Protein AF-A0A538SWS6-F1 (afdb_monomer)

Structure (mmCIF, N/CA/C/O backbone):
data_AF-A0A538SWS6-F1
#
_entry.id   AF-A0A538SWS6-F1
#
loop_
_atom_site.group_PDB
_atom_site.id
_atom_site.type_symbol
_atom_site.label_atom_id
_atom_site.label_alt_id
_atom_site.label_comp_id
_atom_site.label_asym_id
_atom_site.label_entity_id
_atom_site.label_seq_id
_atom_site.pdbx_PDB_ins_code
_atom_site.Cartn_x
_atom_site.Cartn_y
_atom_site.Cartn_z
_atom_site.occupancy
_atom_site.B_iso_or_equiv
_atom_site.auth_seq_id
_atom_site.auth_comp_id
_atom_site.auth_asym_id
_atom_site.auth_atom_id
_atom_site.pdbx_PDB_model_num
ATOM 1 N N . MET A 1 1 ? -5.957 -4.070 -33.990 1.00 48.84 1 MET A N 1
ATOM 2 C CA . MET A 1 1 ? -7.085 -3.486 -33.219 1.00 48.84 1 MET A CA 1
ATOM 3 C C . MET A 1 1 ? -7.667 -4.376 -32.102 1.00 48.84 1 MET A C 1
ATOM 5 O O . MET A 1 1 ? -8.497 -3.885 -31.356 1.00 48.84 1 MET A O 1
ATOM 9 N N . ARG A 1 2 ? -7.235 -5.635 -31.896 1.00 48.03 2 ARG A N 1
ATOM 10 C CA . ARG A 1 2 ? -7.826 -6.536 -30.872 1.00 48.03 2 ARG A CA 1
ATOM 11 C C . ARG A 1 2 ? -7.240 -6.418 -29.450 1.00 48.03 2 ARG A C 1
ATOM 13 O O . ARG A 1 2 ? -7.745 -7.050 -28.533 1.00 48.03 2 ARG A O 1
ATOM 20 N N . CYS A 1 3 ? -6.191 -5.615 -29.251 1.00 41.91 3 CYS A N 1
ATOM 21 C CA . CYS A 1 3 ? -5.467 -5.556 -27.974 1.00 41.91 3 CYS A CA 1
ATOM 22 C C . CYS A 1 3 ? -6.168 -4.676 -26.915 1.00 41.91 3 CYS A C 1
ATOM 24 O O . CYS A 1 3 ? -6.119 -4.972 -25.728 1.00 41.91 3 CYS A O 1
ATOM 26 N N . HIS A 1 4 ? -6.892 -3.627 -27.327 1.00 42.47 4 HIS A N 1
ATOM 27 C CA . HIS A 1 4 ? -7.584 -2.729 -26.388 1.00 42.47 4 HIS A CA 1
ATOM 28 C C . HIS A 1 4 ? -8.800 -3.377 -25.714 1.00 42.47 4 HIS A C 1
ATOM 30 O O . HIS A 1 4 ? -9.076 -3.106 -24.549 1.00 42.47 4 HIS A O 1
ATOM 36 N N . THR A 1 5 ? -9.494 -4.287 -26.401 1.00 48.66 5 THR A N 1
ATOM 37 C CA . THR A 1 5 ? -10.693 -4.950 -25.868 1.00 48.66 5 THR A CA 1
ATOM 38 C C . THR A 1 5 ? -10.363 -5.911 -24.720 1.00 48.66 5 THR A C 1
ATOM 40 O O . THR A 1 5 ? -11.145 -6.032 -23.781 1.00 48.66 5 THR A O 1
ATOM 43 N N . LEU A 1 6 ? -9.182 -6.542 -24.746 1.00 49.56 6 LEU A N 1
ATOM 44 C CA . LEU A 1 6 ? -8.728 -7.459 -23.692 1.00 49.56 6 LEU A CA 1
ATOM 45 C C . LEU A 1 6 ? -8.334 -6.730 -22.401 1.00 49.56 6 LEU A C 1
ATOM 47 O O . LEU A 1 6 ? -8.635 -7.210 -21.311 1.00 49.56 6 LEU A O 1
ATOM 51 N N . VAL A 1 7 ? -7.714 -5.552 -22.514 1.00 49.09 7 VAL A N 1
ATOM 52 C CA . VAL A 1 7 ? -7.304 -4.743 -21.353 1.00 49.09 7 VAL A CA 1
ATOM 53 C C . VAL A 1 7 ? -8.525 -4.185 -20.617 1.00 49.09 7 VAL A C 1
ATOM 55 O O . VAL A 1 7 ? -8.589 -4.242 -19.389 1.00 49.09 7 VAL A O 1
ATOM 58 N N . VAL A 1 8 ? -9.533 -3.714 -21.359 1.00 51.94 8 VAL A N 1
ATOM 59 C CA . VAL A 1 8 ? -10.793 -3.224 -20.776 1.00 51.94 8 VAL A CA 1
ATOM 60 C C . VAL A 1 8 ? -11.590 -4.368 -20.140 1.00 51.94 8 VAL A C 1
ATOM 62 O O . VAL A 1 8 ? -12.097 -4.208 -19.032 1.00 51.94 8 VAL A O 1
ATOM 65 N N . ALA A 1 9 ? -11.637 -5.544 -20.777 1.00 48.84 9 ALA A N 1
ATOM 66 C CA . ALA A 1 9 ? -12.277 -6.721 -20.194 1.00 48.84 9 ALA A CA 1
ATOM 67 C C . ALA A 1 9 ? -11.607 -7.134 -18.873 1.00 48.84 9 ALA A C 1
ATOM 69 O O . ALA A 1 9 ? -12.304 -7.323 -17.883 1.00 48.84 9 ALA A O 1
ATOM 70 N N . ALA A 1 10 ? -10.270 -7.177 -18.810 1.00 51.06 10 ALA A N 1
ATOM 71 C CA . ALA A 1 10 ? -9.540 -7.535 -17.591 1.00 51.06 10 ALA A CA 1
ATOM 72 C C . ALA A 1 10 ? -9.780 -6.554 -16.424 1.00 51.06 10 ALA A C 1
ATOM 74 O O . ALA A 1 10 ? -9.931 -6.984 -15.278 1.00 51.06 10 ALA A O 1
ATOM 75 N N . LEU A 1 11 ? -9.875 -5.249 -16.709 1.00 49.84 11 LEU A N 1
ATOM 76 C CA . LEU A 1 11 ? -10.212 -4.218 -15.718 1.00 49.84 11 LEU A CA 1
ATOM 77 C C . LEU A 1 11 ? -11.636 -4.386 -15.162 1.00 49.84 11 LEU A C 1
ATOM 79 O O . LEU A 1 11 ? -11.844 -4.252 -13.953 1.00 49.84 11 LEU A O 1
ATOM 83 N N . ILE A 1 12 ? -12.602 -4.739 -16.016 1.00 53.16 12 ILE A N 1
ATOM 84 C CA . ILE A 1 12 ? -13.993 -4.966 -15.603 1.00 53.16 12 ILE A CA 1
ATOM 85 C C . ILE A 1 12 ? -14.098 -6.234 -14.740 1.00 53.16 12 ILE A C 1
ATOM 87 O O . ILE A 1 12 ? -14.684 -6.177 -13.654 1.00 53.16 12 ILE A O 1
ATOM 91 N N . THR A 1 13 ? -13.462 -7.346 -15.129 1.00 51.56 13 THR A N 1
ATOM 92 C CA . THR A 1 13 ? -13.507 -8.598 -14.347 1.00 51.56 13 THR A CA 1
ATOM 93 C C . THR A 1 13 ? -12.835 -8.449 -12.979 1.00 51.56 13 THR A C 1
ATOM 95 O O . THR A 1 13 ? -13.315 -8.996 -11.985 1.00 51.56 13 THR A O 1
ATOM 98 N N . PHE A 1 14 ? -11.760 -7.656 -12.890 1.00 49.75 14 PHE A N 1
ATOM 99 C CA . PHE A 1 14 ? -11.074 -7.397 -11.622 1.00 49.75 14 PHE A CA 1
ATOM 100 C C . PHE A 1 14 ? -11.938 -6.591 -10.638 1.00 49.75 14 PHE A C 1
ATOM 102 O O . PHE A 1 14 ? -11.898 -6.848 -9.432 1.00 49.75 14 PHE A O 1
ATOM 109 N N . SER A 1 15 ? -12.761 -5.666 -11.147 1.00 46.91 15 SER A N 1
ATOM 110 C CA . SER A 1 15 ? -13.681 -4.859 -10.333 1.00 46.91 15 SER A CA 1
ATOM 111 C C . SER A 1 15 ? -14.868 -5.660 -9.775 1.00 46.91 15 SER A C 1
ATOM 113 O O . SER A 1 15 ? -15.358 -5.358 -8.689 1.00 46.91 15 SER A O 1
ATOM 115 N N . MET A 1 16 ? -15.289 -6.730 -10.460 1.00 49.06 16 MET A N 1
ATOM 116 C CA . MET A 1 16 ? -16.330 -7.635 -9.955 1.00 49.06 16 MET A CA 1
ATOM 117 C C . MET A 1 16 ? -15.795 -8.647 -8.933 1.00 49.06 16 MET A C 1
ATOM 119 O O . MET A 1 16 ? -16.492 -8.982 -7.975 1.00 49.06 16 MET A O 1
ATOM 123 N N . PHE A 1 17 ? -14.533 -9.068 -9.052 1.00 45.12 17 PHE A N 1
ATOM 124 C CA . PHE A 1 17 ? -13.912 -9.994 -8.095 1.00 45.12 17 PHE A CA 1
ATOM 125 C C . PHE A 1 17 ? -13.622 -9.357 -6.719 1.00 45.12 17 PHE A C 1
ATOM 127 O O . PHE A 1 17 ? -13.476 -10.048 -5.712 1.00 45.12 17 PHE A O 1
ATOM 134 N N . THR A 1 18 ? -13.526 -8.027 -6.623 1.00 50.19 18 THR A N 1
ATOM 135 C CA . THR A 1 18 ? -13.418 -7.331 -5.327 1.00 50.19 18 THR A CA 1
ATOM 136 C C . THR A 1 18 ? -14.756 -7.212 -4.597 1.00 50.19 18 THR A C 1
ATOM 138 O O . THR A 1 18 ? -14.741 -7.103 -3.371 1.00 50.19 18 THR A O 1
ATOM 141 N N . ALA A 1 19 ? -15.888 -7.282 -5.305 1.00 46.22 19 ALA A N 1
ATOM 142 C CA . ALA A 1 19 ? -17.222 -7.181 -4.715 1.00 46.22 19 ALA A CA 1
ATOM 143 C C . ALA A 1 19 ? -17.731 -8.509 -4.117 1.00 46.22 19 ALA A C 1
ATOM 145 O O . ALA A 1 19 ? -18.489 -8.480 -3.151 1.00 46.22 19 ALA A O 1
ATOM 146 N N . SER A 1 20 ? -17.294 -9.672 -4.622 1.00 43.91 20 SER A N 1
ATOM 147 C CA . SER A 1 20 ? -17.866 -10.976 -4.230 1.00 43.91 20 SER A CA 1
ATOM 148 C C . SER A 1 20 ? -17.366 -11.553 -2.897 1.00 43.91 20 SER A C 1
ATOM 150 O O . SER A 1 20 ? -17.998 -12.452 -2.355 1.00 43.91 20 SER A O 1
ATOM 152 N N . ASN A 1 21 ? -16.253 -11.063 -2.341 1.00 44.00 21 ASN A N 1
ATOM 153 C CA . ASN A 1 21 ? -15.633 -11.659 -1.142 1.00 44.00 21 ASN A CA 1
ATOM 154 C C . ASN A 1 21 ? -15.999 -10.953 0.177 1.00 44.00 21 ASN A C 1
ATOM 156 O O . ASN A 1 21 ? -15.377 -11.214 1.204 1.00 44.00 21 ASN A O 1
ATOM 160 N N . ALA A 1 22 ? -16.990 -10.057 0.174 1.00 48.12 22 ALA A N 1
ATOM 161 C CA . ALA A 1 22 ? -17.456 -9.369 1.382 1.00 48.12 22 ALA A CA 1
ATOM 162 C C . ALA A 1 22 ? -18.555 -10.133 2.149 1.00 48.12 22 ALA A C 1
ATOM 164 O O . ALA A 1 22 ? -19.055 -9.628 3.151 1.00 48.12 22 ALA A O 1
ATOM 165 N N . THR A 1 23 ? -18.939 -11.333 1.702 1.00 46.47 23 THR A N 1
ATOM 166 C CA . THR A 1 23 ? -20.194 -11.969 2.132 1.00 46.47 23 THR A CA 1
ATOM 167 C C . THR A 1 23 ? -20.015 -13.444 2.496 1.00 46.47 23 THR A C 1
ATOM 169 O O . THR A 1 23 ? -20.717 -14.303 1.973 1.00 46.47 23 THR A O 1
ATOM 172 N N . ALA A 1 24 ? -19.072 -13.773 3.384 1.00 43.56 24 ALA A N 1
ATOM 173 C CA . ALA A 1 24 ? -18.987 -15.134 3.922 1.00 43.56 24 ALA A CA 1
ATOM 174 C C . ALA A 1 24 ? -18.395 -15.196 5.343 1.00 43.56 24 ALA A C 1
ATOM 176 O O . ALA A 1 24 ? -17.211 -14.935 5.533 1.00 43.56 24 ALA A O 1
ATOM 177 N N . GLY A 1 25 ? -19.230 -15.629 6.296 1.00 40.16 25 GLY A N 1
ATOM 178 C CA . GLY A 1 25 ? -18.851 -16.214 7.592 1.00 40.16 25 GLY A CA 1
ATOM 179 C C . GLY A 1 25 ? -18.718 -15.209 8.746 1.00 40.16 25 GLY A C 1
ATOM 180 O O . GLY A 1 25 ? -17.984 -14.241 8.635 1.00 40.16 25 GLY A O 1
ATOM 181 N N . ASP A 1 26 ? -19.351 -15.362 9.910 1.00 44.53 26 ASP A N 1
ATOM 182 C CA . ASP A 1 26 ? -19.828 -16.590 10.547 1.00 44.53 26 ASP A CA 1
ATOM 183 C C . ASP A 1 26 ? -20.847 -16.223 11.652 1.00 44.53 26 ASP A C 1
ATOM 185 O O . ASP A 1 26 ? -20.531 -15.492 12.595 1.00 44.53 26 ASP A O 1
ATOM 189 N N . LEU A 1 27 ? -22.091 -16.694 11.506 1.00 42.75 27 LEU A N 1
ATOM 190 C CA . LEU A 1 27 ? -23.168 -16.601 12.497 1.00 42.75 27 LEU A CA 1
ATOM 191 C C . LEU A 1 27 ? -23.011 -17.768 13.477 1.00 42.75 27 LEU A C 1
ATOM 193 O O . LEU A 1 27 ? -23.669 -18.798 13.341 1.00 42.75 27 LEU A O 1
ATOM 197 N N . ARG A 1 28 ? -22.133 -17.621 14.471 1.00 48.00 28 ARG A N 1
ATOM 198 C CA . ARG A 1 28 ? -22.049 -18.592 15.568 1.00 48.00 28 ARG A CA 1
ATOM 199 C C . ARG A 1 28 ? -23.134 -18.319 16.606 1.00 48.00 28 ARG A C 1
ATOM 201 O O . ARG A 1 28 ? -23.083 -17.342 17.349 1.00 48.00 28 ARG A O 1
ATOM 208 N N . THR A 1 29 ? -24.130 -19.200 16.574 1.00 46.88 29 THR A N 1
ATOM 209 C CA . THR A 1 29 ? -24.895 -19.760 17.698 1.00 46.88 29 THR A CA 1
ATOM 210 C C . THR A 1 29 ? -24.514 -19.227 19.082 1.00 46.88 29 THR A C 1
ATOM 212 O O . THR A 1 29 ? -23.475 -19.574 19.640 1.00 46.88 29 THR A O 1
ATOM 215 N N . LEU A 1 30 ? -25.404 -18.409 19.649 1.00 46.38 30 LEU A N 1
ATOM 216 C CA . LEU A 1 30 ? -25.401 -18.034 21.059 1.00 46.38 30 LEU A CA 1
ATOM 217 C C . LEU A 1 30 ? -25.913 -19.225 21.879 1.00 46.38 30 LEU A C 1
ATOM 219 O O . LEU A 1 30 ? -27.117 -19.375 22.074 1.00 46.38 30 LEU A O 1
ATOM 223 N N . GLU A 1 31 ? -25.002 -20.079 22.339 1.00 49.75 31 GLU A N 1
ATOM 224 C CA . GLU A 1 31 ? -25.292 -20.973 23.461 1.00 49.75 31 GLU A CA 1
ATOM 225 C C . GLU A 1 31 ? -25.527 -20.124 24.717 1.00 49.75 31 GLU A C 1
ATOM 227 O O . GLU A 1 31 ? -24.662 -19.366 25.164 1.00 49.75 31 GLU A O 1
ATOM 232 N N . LEU A 1 32 ? -26.734 -20.228 25.272 1.00 54.94 32 LEU A N 1
ATOM 233 C CA . LEU A 1 32 ? -27.120 -19.645 26.553 1.00 54.94 32 LEU A CA 1
ATOM 234 C C . LEU A 1 32 ? -26.491 -20.473 27.686 1.00 54.94 32 LEU A C 1
ATOM 236 O O . LEU A 1 32 ? -27.128 -21.353 28.253 1.00 54.94 32 LEU A O 1
ATOM 240 N N . SER A 1 33 ? -25.221 -20.196 27.984 1.00 55.56 33 SER A N 1
ATOM 241 C CA . SER A 1 33 ? -24.527 -20.691 29.178 1.00 55.56 33 SER A CA 1
ATOM 242 C C . SER A 1 33 ? -25.086 -20.003 30.429 1.00 55.56 33 SER A C 1
ATOM 244 O O . SER A 1 33 ? -25.169 -18.773 30.469 1.00 55.56 33 SER A O 1
ATOM 246 N N . GLU A 1 34 ? -25.443 -20.790 31.448 1.00 63.25 34 GLU A N 1
ATOM 247 C CA . GLU A 1 34 ? -25.889 -20.318 32.766 1.00 63.25 34 GLU A CA 1
ATOM 248 C C . GLU A 1 34 ? -24.939 -19.252 33.329 1.00 63.25 34 GLU A C 1
ATOM 250 O O . GLU A 1 34 ? -23.715 -19.392 33.279 1.00 63.25 34 GLU A O 1
ATOM 255 N N . ALA A 1 35 ? -25.515 -18.151 33.820 1.00 54.91 35 ALA A N 1
ATOM 256 C CA . ALA A 1 35 ? -24.769 -16.958 34.188 1.00 54.91 35 ALA A CA 1
ATOM 257 C C . ALA A 1 35 ? -24.035 -17.154 35.530 1.00 54.91 35 ALA A C 1
ATOM 259 O O . ALA A 1 35 ? -24.696 -17.276 36.565 1.00 54.91 35 ALA A O 1
ATOM 260 N N . PRO A 1 36 ? -22.689 -17.137 35.559 1.00 58.84 36 PRO A N 1
ATOM 261 C CA . PRO A 1 36 ? -21.954 -17.131 36.816 1.00 58.84 36 PRO A CA 1
ATOM 262 C C . PRO A 1 36 ? -22.235 -15.834 37.588 1.00 58.84 36 PRO A C 1
ATOM 264 O O . PRO A 1 36 ? -22.407 -14.767 36.996 1.00 58.84 36 PRO A O 1
ATOM 267 N N . VAL A 1 37 ? -22.258 -15.909 38.921 1.00 60.03 37 VAL A N 1
ATOM 268 C CA . VAL A 1 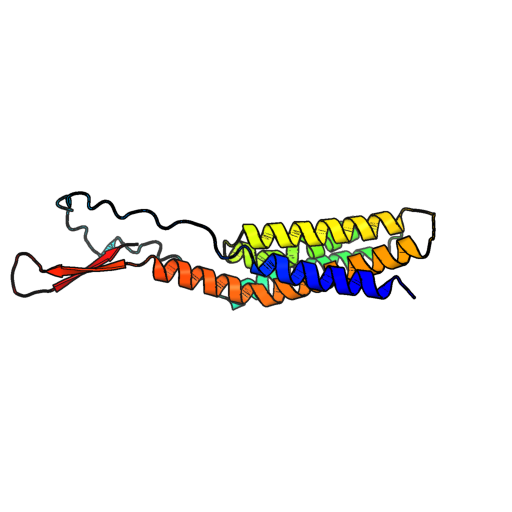37 ? -22.290 -14.728 39.798 1.00 60.03 37 VAL A CA 1
ATOM 269 C C . VAL A 1 37 ? -20.938 -14.025 39.681 1.00 60.03 37 VAL A C 1
ATOM 271 O O . VAL A 1 37 ? -19.921 -14.537 40.144 1.00 60.03 37 VAL A O 1
ATOM 274 N N . ILE A 1 38 ? -20.914 -12.874 39.005 1.00 52.59 38 ILE A N 1
ATOM 275 C CA . ILE A 1 38 ? -19.678 -12.139 38.714 1.00 52.59 38 ILE A C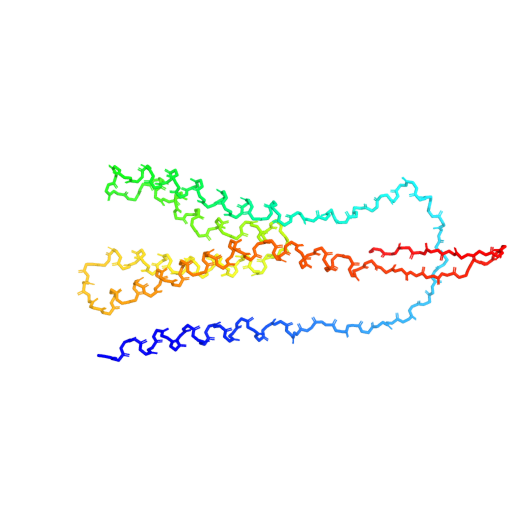A 1
ATOM 276 C C . ILE A 1 38 ? -19.425 -11.121 39.831 1.00 52.59 38 ILE A C 1
ATOM 278 O O . ILE A 1 38 ? -20.306 -10.303 40.109 1.00 52.59 38 ILE A O 1
ATOM 282 N N . PRO A 1 39 ? -18.237 -11.131 40.461 1.00 57.34 39 PRO A N 1
ATOM 283 C CA . PRO A 1 39 ? -17.872 -10.126 41.449 1.00 57.34 39 PRO A CA 1
ATOM 284 C C . PRO A 1 39 ? -17.901 -8.723 40.829 1.00 57.34 39 PRO A C 1
ATOM 286 O O . PRO A 1 39 ? -17.437 -8.510 39.708 1.00 57.34 39 PRO A O 1
ATOM 289 N N . VAL A 1 40 ? -18.451 -7.758 41.569 1.00 64.75 40 VAL A N 1
ATOM 290 C CA . VAL A 1 40 ? -18.475 -6.344 41.179 1.00 64.75 40 VAL A CA 1
ATOM 291 C C . VAL A 1 40 ? -17.042 -5.813 41.241 1.00 64.75 40 VAL A C 1
ATOM 293 O O . VAL A 1 40 ? -16.521 -5.530 42.317 1.00 64.75 40 VAL A O 1
ATOM 296 N N . VAL A 1 41 ? -16.380 -5.724 40.088 1.00 61.88 41 VAL A N 1
ATOM 297 C CA . VAL A 1 41 ? -15.060 -5.094 39.969 1.00 61.88 41 VAL A CA 1
ATOM 298 C C . VAL A 1 41 ? -15.254 -3.569 40.000 1.00 61.88 41 VAL A C 1
ATOM 300 O O . VAL A 1 41 ? -16.078 -3.063 39.236 1.00 61.88 41 VAL A O 1
ATOM 303 N N . PRO A 1 42 ? -14.537 -2.827 40.866 1.00 62.00 42 PRO A N 1
ATOM 304 C CA . PRO A 1 42 ? -14.579 -1.366 40.900 1.00 62.00 42 PRO A CA 1
ATOM 305 C C . PRO A 1 42 ? -14.284 -0.751 39.522 1.00 62.00 42 PRO A C 1
ATOM 307 O O . PRO A 1 42 ? -13.315 -1.125 38.864 1.00 62.00 42 PRO A O 1
ATOM 310 N N . TYR A 1 43 ? -15.118 0.200 39.096 1.00 56.31 43 TYR A N 1
ATOM 311 C CA . TYR A 1 43 ? -15.107 0.787 37.747 1.00 56.31 43 TYR A CA 1
ATOM 312 C C . TYR A 1 43 ? -13.854 1.621 37.413 1.00 56.31 43 TYR A C 1
ATOM 314 O O . TYR A 1 43 ? -13.612 1.898 36.241 1.00 56.31 43 TYR A O 1
ATOM 322 N N . ASP A 1 44 ? -13.035 1.981 38.403 1.00 56.09 44 ASP A N 1
ATOM 323 C CA . ASP A 1 44 ? -11.919 2.922 38.220 1.00 56.09 44 ASP A CA 1
ATOM 324 C C . ASP A 1 44 ? -10.659 2.292 37.598 1.00 56.09 44 ASP A C 1
ATOM 326 O O . ASP A 1 44 ? -9.744 3.007 37.192 1.00 56.09 44 ASP A O 1
ATOM 330 N N . SER A 1 45 ? -10.592 0.960 37.489 1.00 51.00 45 SER A N 1
ATOM 331 C CA . SER A 1 45 ? -9.450 0.240 36.894 1.00 51.00 45 SER A CA 1
ATOM 332 C C . SER A 1 45 ? -9.760 -0.417 35.550 1.00 51.00 45 SER A C 1
ATOM 334 O O . SER A 1 45 ? -8.848 -0.874 34.860 1.00 51.00 45 SER A O 1
ATOM 336 N N . ILE A 1 46 ? -11.027 -0.408 35.133 1.00 52.66 46 ILE A N 1
ATOM 337 C CA . ILE A 1 46 ? -11.432 -0.768 33.779 1.00 52.66 46 ILE A CA 1
ATOM 338 C C . ILE A 1 46 ? -11.550 0.538 33.004 1.00 52.66 46 ILE A C 1
ATOM 340 O O . ILE A 1 46 ? -12.621 0.908 32.542 1.00 52.66 46 ILE A O 1
ATOM 344 N N . THR A 1 47 ? -10.435 1.240 32.805 1.00 52.22 47 THR A N 1
ATOM 345 C CA . THR A 1 47 ? -10.249 1.792 31.467 1.00 52.22 47 THR A CA 1
ATOM 346 C C . THR A 1 47 ? -10.012 0.529 30.660 1.00 52.22 47 THR A C 1
ATOM 348 O O . THR A 1 47 ? -8.910 -0.026 30.738 1.00 52.22 47 THR A O 1
ATOM 351 N N . PRO A 1 48 ? -11.010 -0.011 29.928 1.00 53.53 48 PRO A N 1
ATOM 352 C CA . PRO A 1 48 ? -10.652 -1.019 28.955 1.00 53.53 48 PRO A CA 1
ATOM 353 C C . PRO A 1 48 ? -9.578 -0.340 28.103 1.00 53.53 48 PRO A C 1
ATOM 355 O O . PRO A 1 48 ? -9.536 0.895 27.997 1.00 53.53 48 PRO A O 1
ATOM 358 N N . ALA A 1 49 ? -8.700 -1.094 27.468 1.00 51.28 49 ALA A N 1
ATOM 359 C CA . ALA A 1 49 ? -8.096 -0.566 26.261 1.00 51.28 49 ALA A CA 1
ATOM 360 C C . ALA A 1 49 ? -9.260 -0.330 25.277 1.00 51.28 49 ALA A C 1
ATOM 362 O O . ALA A 1 49 ? -9.503 -1.155 24.407 1.00 51.28 49 ALA A O 1
ATOM 363 N N . ALA A 1 50 ? -10.056 0.725 25.501 1.00 55.81 50 ALA A N 1
ATOM 364 C CA . ALA A 1 50 ? -11.171 1.182 24.715 1.00 55.81 50 ALA A CA 1
ATOM 365 C C . ALA A 1 50 ? -10.514 1.405 23.382 1.00 55.81 50 ALA A C 1
ATOM 367 O O . ALA A 1 50 ? -9.705 2.329 23.260 1.00 55.81 50 ALA A O 1
ATOM 368 N N . ALA A 1 51 ? -10.688 0.417 2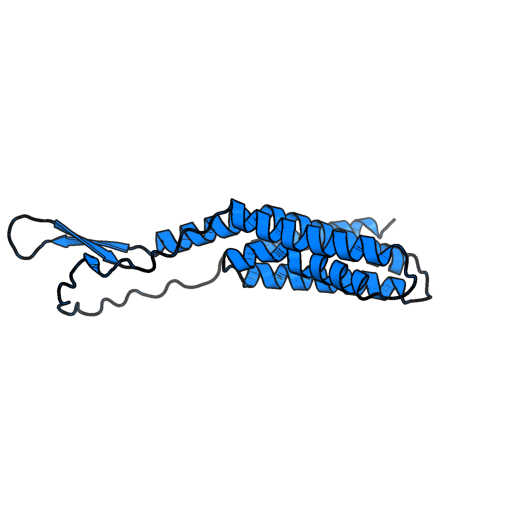2.505 1.00 62.53 51 ALA A N 1
ATOM 369 C CA . ALA A 1 51 ? -9.797 0.191 21.390 1.00 62.53 51 ALA A CA 1
ATOM 370 C C . ALA A 1 51 ? -9.660 1.524 20.670 1.00 62.53 51 ALA A C 1
ATOM 372 O O . ALA A 1 51 ? -10.643 2.096 20.196 1.00 62.53 51 ALA A O 1
ATOM 373 N N . ARG A 1 52 ? -8.459 2.101 20.812 1.00 78.81 52 ARG A N 1
ATOM 374 C CA . ARG A 1 52 ? -8.261 3.538 20.664 1.00 78.81 52 ARG A CA 1
ATOM 375 C C . ARG A 1 52 ? -8.733 3.902 19.273 1.00 78.81 52 ARG A C 1
ATOM 377 O O . ARG A 1 52 ? -8.144 3.417 18.309 1.00 78.81 52 ARG A O 1
ATOM 384 N N . ALA A 1 53 ? -9.781 4.721 19.191 1.00 86.69 53 ALA A N 1
ATOM 385 C CA . ALA A 1 53 ? -10.390 5.068 17.918 1.00 86.69 53 ALA A CA 1
ATOM 386 C C . ALA A 1 53 ? -9.293 5.516 16.943 1.00 86.69 53 ALA A C 1
ATOM 388 O O . ALA A 1 53 ? -8.510 6.433 17.223 1.00 86.69 53 ALA A O 1
ATOM 389 N N . MET A 1 54 ? -9.189 4.816 15.820 1.00 91.75 54 MET A N 1
ATOM 390 C CA . MET A 1 54 ? -8.147 5.057 14.836 1.00 91.75 54 MET A CA 1
ATOM 391 C C . MET A 1 54 ? -8.512 6.293 14.027 1.00 91.75 54 MET A C 1
ATOM 393 O O . MET A 1 54 ? -9.637 6.430 13.547 1.00 91.75 54 MET A O 1
ATOM 397 N N . SER A 1 55 ? -7.559 7.211 13.865 1.00 94.75 55 SER A N 1
ATOM 398 C CA . SER A 1 55 ? -7.800 8.458 13.139 1.00 94.75 55 SER A CA 1
ATOM 399 C C . SER A 1 55 ? -7.738 8.221 11.622 1.00 94.75 55 SER A C 1
ATOM 401 O O . SER A 1 55 ? -6.682 7.819 11.122 1.00 94.75 55 SER A O 1
ATOM 403 N N . PRO A 1 56 ? -8.806 8.528 10.856 1.00 94.00 56 PRO A N 1
ATOM 404 C CA . PRO A 1 56 ? -8.790 8.412 9.397 1.00 94.00 56 PRO A CA 1
ATOM 405 C C . PRO A 1 56 ? -7.720 9.289 8.738 1.00 94.00 56 PRO A C 1
ATOM 407 O O . PRO A 1 56 ? -7.084 8.867 7.774 1.00 94.00 56 PRO A O 1
ATOM 410 N N . GLY A 1 57 ? -7.480 10.484 9.292 1.00 93.75 57 GLY A N 1
ATOM 411 C CA . GLY A 1 57 ? -6.429 11.387 8.824 1.00 93.75 57 GLY A CA 1
ATOM 412 C C . GLY A 1 57 ? -5.039 10.773 8.985 1.00 93.75 57 GLY A C 1
ATOM 413 O O . GLY A 1 57 ? -4.257 10.774 8.041 1.00 93.75 57 GLY A O 1
ATOM 414 N N . ARG A 1 58 ? -4.748 10.150 10.137 1.00 95.56 58 ARG A N 1
ATOM 415 C CA . ARG A 1 58 ? -3.460 9.462 10.346 1.00 95.56 58 ARG A CA 1
ATOM 416 C C . ARG A 1 58 ? -3.274 8.292 9.381 1.00 95.56 58 ARG A C 1
ATOM 418 O O . ARG A 1 58 ? -2.183 8.141 8.845 1.00 95.56 58 ARG A O 1
ATOM 425 N N . ALA A 1 59 ? -4.325 7.515 9.108 1.00 94.25 59 ALA A N 1
ATOM 426 C CA . ALA A 1 59 ? -4.270 6.424 8.131 1.00 94.25 59 ALA A CA 1
ATOM 427 C C . ALA A 1 59 ? -3.884 6.921 6.722 1.00 94.25 59 ALA A C 1
ATOM 429 O O . ALA A 1 59 ? -3.035 6.321 6.059 1.00 94.25 59 ALA A O 1
ATOM 430 N N . PHE A 1 60 ? -4.464 8.042 6.280 1.00 96.62 60 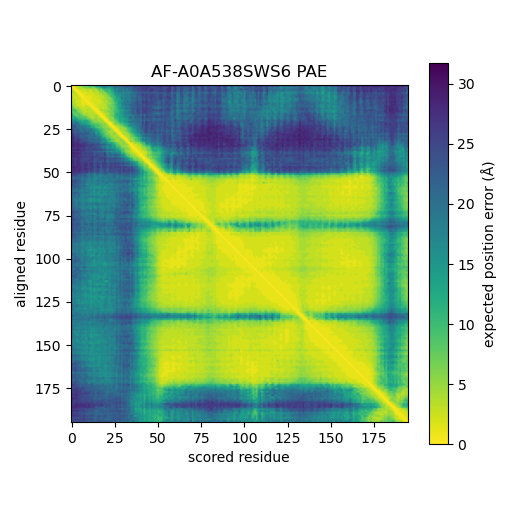PHE A N 1
ATOM 431 C CA . PHE A 1 60 ? -4.071 8.686 5.025 1.00 96.62 60 PHE A CA 1
ATOM 432 C C . PHE A 1 60 ? -2.610 9.139 5.053 1.00 96.62 60 PHE A C 1
ATOM 434 O O . PHE A 1 60 ? -1.854 8.774 4.157 1.00 96.62 60 PHE A O 1
ATOM 441 N N . LEU A 1 61 ? -2.195 9.871 6.093 1.00 97.19 61 LEU A N 1
ATOM 442 C CA . LEU A 1 61 ? -0.831 10.400 6.197 1.00 97.19 61 LEU A CA 1
ATOM 443 C C . LEU A 1 61 ? 0.221 9.285 6.189 1.00 97.19 61 LEU A C 1
ATOM 445 O O . LEU A 1 61 ? 1.238 9.433 5.519 1.00 97.19 61 LEU A O 1
ATOM 449 N N . TYR A 1 62 ? -0.035 8.154 6.858 1.00 95.81 62 TYR A N 1
ATOM 450 C CA . TYR A 1 62 ? 0.858 6.992 6.802 1.00 95.81 62 TYR A CA 1
ATOM 451 C C . TYR A 1 62 ? 1.017 6.449 5.379 1.00 95.81 62 TYR A C 1
ATOM 453 O O . TYR A 1 62 ? 2.137 6.164 4.966 1.00 95.81 62 TYR A O 1
ATOM 461 N N . SER A 1 63 ? -0.076 6.342 4.620 1.00 94.25 63 SER A N 1
ATOM 462 C CA . SER A 1 63 ? -0.029 5.849 3.234 1.00 94.25 63 SER A CA 1
ATOM 463 C C . SER A 1 63 ? 0.654 6.847 2.299 1.00 94.25 63 SER A C 1
ATOM 465 O O . SER A 1 63 ? 1.496 6.479 1.480 1.00 94.25 63 SER A O 1
ATOM 467 N N . PHE A 1 64 ? 0.307 8.128 2.442 1.00 96.06 64 PHE A N 1
ATOM 468 C CA . PHE A 1 64 ? 0.829 9.208 1.617 1.00 96.06 64 PHE A CA 1
ATOM 469 C C . PHE A 1 64 ? 2.326 9.408 1.853 1.00 96.06 64 PHE A C 1
ATOM 471 O O . PHE A 1 64 ? 3.110 9.250 0.924 1.00 96.06 64 PHE A O 1
ATOM 478 N N . PHE A 1 65 ? 2.750 9.687 3.089 1.00 97.12 65 PHE A N 1
ATOM 479 C CA . PHE A 1 65 ? 4.162 9.949 3.384 1.00 97.12 65 PHE A CA 1
ATOM 480 C C . PHE A 1 65 ? 5.024 8.700 3.305 1.00 97.12 65 PHE A C 1
ATOM 482 O O . PHE A 1 65 ? 6.153 8.773 2.823 1.00 97.12 65 PHE A O 1
ATOM 489 N N . GLY A 1 66 ? 4.479 7.550 3.702 1.00 94.38 66 GLY A N 1
ATOM 490 C CA . GLY A 1 66 ? 5.158 6.272 3.551 1.00 94.38 66 GLY A CA 1
ATOM 491 C C . GLY A 1 66 ? 5.399 5.874 2.094 1.00 94.38 66 GLY A C 1
ATOM 492 O O . GLY A 1 66 ? 6.212 4.989 1.848 1.00 94.38 66 GLY A O 1
ATOM 493 N N . THR A 1 67 ? 4.761 6.554 1.134 1.00 95.50 67 THR A N 1
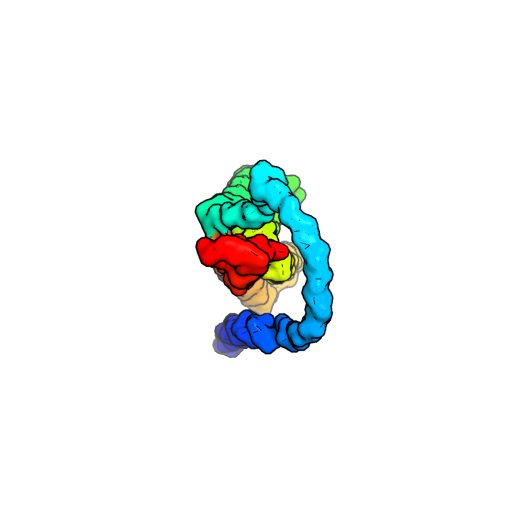ATOM 494 C CA . THR A 1 67 ? 5.117 6.431 -0.282 1.00 95.50 67 THR A CA 1
ATOM 495 C C . THR A 1 67 ? 5.899 7.624 -0.820 1.00 95.50 67 THR A C 1
ATOM 497 O O . THR A 1 67 ? 6.948 7.444 -1.433 1.00 95.50 67 THR A O 1
ATOM 500 N N . ALA A 1 68 ? 5.400 8.843 -0.610 1.00 95.44 68 ALA A N 1
ATOM 501 C CA . ALA A 1 68 ? 5.952 10.053 -1.207 1.00 95.44 68 ALA A CA 1
ATOM 502 C C . ALA A 1 68 ? 7.412 10.274 -0.802 1.00 95.44 68 ALA A C 1
ATOM 504 O O . ALA A 1 68 ? 8.222 10.647 -1.647 1.00 95.44 68 ALA A O 1
ATOM 505 N N . ILE A 1 69 ? 7.763 9.996 0.461 1.00 96.88 69 ILE A N 1
ATOM 506 C CA . ILE A 1 69 ? 9.134 10.177 0.947 1.00 96.88 69 ILE A CA 1
ATOM 507 C C . ILE A 1 69 ? 10.080 9.153 0.300 1.00 96.88 69 ILE A C 1
ATOM 509 O O . ILE A 1 69 ? 11.020 9.596 -0.359 1.00 96.88 69 ILE A O 1
ATOM 513 N N . PRO A 1 70 ? 9.867 7.822 0.392 1.00 94.62 70 PRO A N 1
ATOM 514 C CA . PRO A 1 70 ? 10.779 6.878 -0.254 1.00 94.62 70 PRO A CA 1
ATOM 515 C C . PRO A 1 70 ? 10.848 7.026 -1.778 1.00 94.62 70 PRO A C 1
ATOM 517 O O . PRO A 1 70 ? 11.929 6.906 -2.345 1.00 94.62 70 PRO A O 1
ATOM 520 N N . VAL A 1 71 ? 9.730 7.327 -2.450 1.00 94.69 71 VAL A N 1
ATOM 521 C CA . VAL A 1 71 ? 9.720 7.560 -3.904 1.00 94.69 71 VAL A CA 1
ATOM 522 C C . VAL A 1 71 ? 10.475 8.838 -4.262 1.00 94.69 71 VAL A C 1
ATOM 524 O O . VAL A 1 71 ? 11.266 8.822 -5.198 1.00 94.69 71 VAL A O 1
ATOM 527 N N . GLY A 1 72 ? 10.285 9.927 -3.513 1.00 93.56 72 GLY A N 1
ATOM 528 C CA . GLY A 1 72 ? 11.001 11.183 -3.737 1.00 93.56 72 GLY A CA 1
ATOM 529 C C . GLY A 1 72 ? 12.504 11.051 -3.487 1.00 93.56 72 GLY A C 1
ATOM 530 O O . GLY A 1 72 ? 13.304 11.415 -4.345 1.00 93.56 72 GLY A O 1
ATOM 531 N N . VAL A 1 73 ? 12.894 10.475 -2.345 1.00 93.12 73 VAL A N 1
ATOM 532 C CA . VAL A 1 73 ? 14.305 10.253 -1.976 1.00 93.12 73 VAL A CA 1
ATOM 533 C C . VAL A 1 73 ? 14.973 9.266 -2.934 1.00 93.12 73 VAL A C 1
ATOM 535 O O . VAL A 1 73 ? 16.061 9.527 -3.450 1.00 93.12 73 VAL A O 1
ATOM 538 N N . GLY A 1 74 ? 14.318 8.139 -3.206 1.00 92.19 74 GLY A N 1
ATOM 539 C CA . GLY A 1 74 ? 14.837 7.116 -4.104 1.00 92.19 74 GLY A CA 1
ATOM 540 C C . GLY A 1 74 ? 14.896 7.575 -5.563 1.00 92.19 74 GLY A C 1
ATOM 541 O O . GLY A 1 74 ? 15.870 7.306 -6.258 1.00 92.19 74 GLY A O 1
ATOM 542 N N . GLY A 1 75 ? 13.901 8.341 -6.014 1.00 89.69 75 GLY A N 1
ATOM 543 C CA . GLY A 1 75 ? 13.880 8.943 -7.345 1.00 89.69 75 GLY A CA 1
ATOM 544 C C . GLY A 1 75 ? 14.981 9.985 -7.526 1.00 89.69 75 GLY A C 1
ATOM 545 O O . GLY A 1 75 ? 15.723 9.920 -8.501 1.00 89.69 75 GLY A O 1
ATOM 546 N N . ALA A 1 76 ? 15.156 10.894 -6.562 1.00 91.12 76 ALA A N 1
ATOM 547 C CA . ALA A 1 76 ? 16.214 11.905 -6.614 1.00 91.12 76 ALA A CA 1
ATOM 548 C C . ALA A 1 76 ? 17.621 11.284 -6.660 1.00 91.12 76 ALA A C 1
ATOM 550 O O . ALA A 1 76 ? 18.489 11.769 -7.378 1.00 91.12 76 ALA A O 1
ATOM 551 N N . THR A 1 77 ? 17.837 10.186 -5.931 1.00 90.12 77 THR A N 1
ATOM 552 C CA . THR A 1 77 ? 19.123 9.466 -5.918 1.00 90.12 77 THR A CA 1
ATOM 553 C C . THR A 1 77 ? 19.334 8.569 -7.143 1.00 90.12 77 THR A C 1
ATOM 555 O O . THR A 1 77 ? 20.476 8.265 -7.491 1.00 90.12 77 THR A O 1
ATOM 558 N N . ALA A 1 78 ? 18.262 8.181 -7.840 1.00 87.31 78 ALA A N 1
ATOM 559 C CA . ALA A 1 78 ? 18.342 7.418 -9.083 1.00 87.31 78 ALA A CA 1
ATOM 560 C C . ALA A 1 78 ? 18.721 8.279 -10.304 1.00 87.31 78 ALA A C 1
ATOM 562 O O . ALA A 1 78 ? 19.321 7.757 -11.237 1.00 87.31 78 ALA A O 1
ATOM 563 N N . LEU A 1 79 ? 18.439 9.590 -10.299 1.00 84.31 79 LEU A N 1
ATOM 564 C CA . LEU A 1 79 ? 18.630 10.491 -11.455 1.00 84.31 79 LEU A CA 1
ATOM 565 C C . LEU A 1 79 ? 20.090 10.716 -11.910 1.00 84.31 79 LEU A C 1
ATOM 567 O O . LEU A 1 79 ? 20.314 11.438 -12.876 1.00 84.31 79 LEU A O 1
ATOM 571 N N . GLY A 1 80 ? 21.080 10.102 -11.261 1.00 79.12 80 GLY A N 1
ATOM 572 C CA . GLY A 1 80 ? 22.494 10.169 -11.659 1.00 79.12 80 GLY A CA 1
ATOM 573 C C . GLY A 1 80 ? 23.154 8.811 -11.900 1.00 79.12 80 GLY A C 1
ATOM 574 O O . GLY A 1 80 ? 24.349 8.771 -12.176 1.00 79.12 80 GLY A O 1
ATOM 575 N N . ASN A 1 81 ? 22.407 7.710 -11.781 1.00 79.50 81 ASN A N 1
ATOM 576 C CA . ASN A 1 81 ? 22.954 6.356 -11.824 1.00 79.50 81 ASN A CA 1
ATOM 577 C C . ASN A 1 81 ? 22.247 5.533 -12.907 1.00 79.50 81 ASN A C 1
ATOM 579 O O . ASN A 1 81 ? 21.031 5.375 -12.875 1.00 79.50 81 ASN A O 1
ATOM 583 N N . ASN A 1 82 ? 23.017 4.975 -13.845 1.00 75.88 82 ASN A N 1
ATOM 584 C CA . ASN A 1 82 ? 22.491 4.082 -14.888 1.00 75.88 82 ASN A CA 1
ATOM 585 C C . ASN A 1 82 ? 22.313 2.633 -14.400 1.00 75.88 82 ASN A C 1
ATOM 587 O O . ASN A 1 82 ? 21.763 1.802 -15.117 1.00 75.88 82 ASN A O 1
ATOM 591 N N . GLU A 1 83 ? 22.779 2.327 -13.189 1.00 83.75 83 GLU A N 1
ATOM 592 C CA . GLU A 1 83 ? 22.647 1.015 -12.559 1.00 83.75 83 GLU A CA 1
ATOM 593 C C . GLU A 1 83 ? 21.546 1.009 -11.495 1.00 83.75 83 GLU A C 1
ATOM 595 O O . GLU A 1 83 ? 21.127 2.056 -10.991 1.00 83.75 83 GLU A O 1
ATOM 600 N N . LEU A 1 84 ? 21.089 -0.195 -11.130 1.00 83.75 84 LEU A N 1
ATOM 601 C CA . LEU A 1 84 ? 20.142 -0.410 -10.039 1.00 83.75 84 LEU A CA 1
ATOM 602 C C . LEU A 1 84 ? 20.757 0.069 -8.715 1.00 83.75 84 LEU A C 1
ATOM 604 O O . LEU A 1 84 ? 21.433 -0.672 -8.006 1.00 83.75 84 LEU A O 1
ATOM 608 N N . SER A 1 85 ? 20.517 1.333 -8.387 1.00 91.06 85 SER A N 1
ATOM 609 C CA . SER A 1 85 ? 21.035 1.950 -7.174 1.00 91.06 85 SER A CA 1
ATOM 610 C C . SER A 1 85 ? 20.200 1.562 -5.949 1.00 91.06 85 SER A C 1
ATOM 612 O O . SER A 1 85 ? 19.014 1.227 -6.049 1.00 91.06 85 SER A O 1
ATOM 614 N N . ALA A 1 86 ? 20.790 1.695 -4.757 1.00 89.19 86 ALA A N 1
ATOM 615 C CA . ALA A 1 86 ? 20.042 1.593 -3.503 1.00 89.19 86 ALA A CA 1
ATOM 616 C C . ALA A 1 86 ? 18.846 2.570 -3.470 1.00 89.19 86 ALA A C 1
ATOM 618 O O . ALA A 1 86 ? 17.782 2.228 -2.958 1.00 89.19 86 ALA A O 1
ATOM 619 N N . GLY A 1 87 ? 18.988 3.748 -4.089 1.00 90.38 87 GLY A N 1
ATOM 620 C CA . GLY A 1 87 ? 17.913 4.725 -4.261 1.00 90.38 87 GLY A CA 1
ATOM 621 C C . GLY A 1 87 ? 16.717 4.174 -5.035 1.00 90.38 87 GLY A C 1
ATOM 622 O O . GLY A 1 87 ? 15.577 4.262 -4.580 1.00 90.38 87 GLY A O 1
ATOM 623 N N . SER A 1 88 ? 16.976 3.511 -6.161 1.00 90.38 88 SER A N 1
ATOM 624 C CA . SER A 1 88 ? 15.942 2.875 -6.983 1.00 90.38 88 SER A CA 1
ATOM 625 C C . SER A 1 88 ? 15.183 1.794 -6.203 1.00 90.38 88 SER A C 1
ATOM 627 O O . SER A 1 88 ? 13.955 1.732 -6.270 1.00 90.38 88 SER A O 1
ATOM 629 N N . LEU A 1 89 ? 15.891 0.986 -5.405 1.00 92.44 89 LEU A N 1
ATOM 630 C CA . LEU A 1 89 ? 15.274 -0.025 -4.537 1.00 92.44 89 LEU A CA 1
ATOM 631 C C . LEU A 1 89 ? 14.392 0.603 -3.449 1.00 92.44 89 LEU A C 1
ATOM 633 O O . LEU A 1 89 ? 13.296 0.105 -3.189 1.00 92.44 89 LEU A O 1
ATOM 637 N N . VAL A 1 90 ? 14.826 1.717 -2.852 1.00 95.00 90 VAL A N 1
ATOM 638 C CA . VAL A 1 90 ? 14.027 2.473 -1.873 1.00 95.00 90 VAL A CA 1
ATOM 639 C C . VAL A 1 90 ? 12.760 3.043 -2.517 1.00 95.00 90 VAL A C 1
ATOM 641 O O . VAL A 1 90 ? 11.677 2.917 -1.940 1.00 95.00 90 VAL A O 1
ATOM 644 N N . ALA A 1 91 ? 12.858 3.605 -3.726 1.00 94.31 91 ALA A N 1
ATOM 645 C CA . ALA A 1 91 ? 11.695 4.107 -4.457 1.00 94.31 91 ALA A CA 1
ATOM 646 C C . ALA A 1 91 ? 10.698 2.988 -4.784 1.00 94.31 91 ALA A C 1
ATOM 648 O O . ALA A 1 91 ? 9.499 3.145 -4.549 1.00 94.31 91 ALA A O 1
ATOM 649 N N . ILE A 1 92 ? 11.187 1.843 -5.272 1.00 94.00 92 ILE A N 1
ATOM 650 C CA . ILE A 1 92 ? 10.351 0.677 -5.579 1.00 94.00 92 ILE A CA 1
ATOM 651 C C . ILE A 1 92 ? 9.678 0.144 -4.310 1.00 94.00 92 ILE A C 1
ATOM 653 O O . ILE A 1 92 ? 8.461 -0.043 -4.294 1.00 94.00 92 ILE A O 1
ATOM 657 N N . GLY A 1 93 ? 10.437 -0.050 -3.229 1.00 94.56 93 GLY A N 1
ATOM 658 C CA . GLY A 1 93 ? 9.896 -0.507 -1.949 1.00 94.56 93 GLY A CA 1
ATOM 659 C C . GLY A 1 93 ? 8.814 0.434 -1.415 1.00 94.56 93 GLY A C 1
ATOM 660 O O . GLY A 1 93 ? 7.747 -0.019 -0.998 1.00 94.56 93 GLY A O 1
ATOM 661 N N . GLY A 1 94 ? 9.044 1.743 -1.519 1.00 95.62 94 GLY A N 1
ATOM 662 C CA . GLY A 1 94 ? 8.064 2.776 -1.197 1.00 95.62 94 GLY A CA 1
ATOM 663 C C . GLY A 1 94 ? 6.798 2.708 -2.039 1.00 95.62 94 GLY A C 1
ATOM 664 O O . GLY A 1 94 ? 5.700 2.722 -1.495 1.00 95.62 94 GLY A O 1
ATOM 665 N N . ALA A 1 95 ? 6.934 2.599 -3.360 1.00 94.81 95 ALA A N 1
ATOM 666 C CA . ALA A 1 95 ? 5.797 2.512 -4.274 1.00 94.81 95 ALA A CA 1
ATOM 667 C C . ALA A 1 95 ? 4.963 1.236 -4.055 1.00 94.81 95 ALA A C 1
ATOM 669 O O . ALA A 1 95 ? 3.735 1.263 -4.169 1.00 94.81 95 ALA A O 1
ATOM 670 N N . VAL A 1 96 ? 5.613 0.121 -3.710 1.00 96.62 96 VAL A N 1
ATOM 671 C CA . VAL A 1 96 ? 4.951 -1.171 -3.490 1.00 96.62 96 VAL A CA 1
ATOM 672 C C . VAL A 1 96 ? 4.284 -1.233 -2.113 1.00 96.62 96 VAL A C 1
ATOM 674 O O . VAL A 1 96 ? 3.105 -1.588 -2.023 1.00 96.62 96 VAL A O 1
ATOM 677 N N . VAL A 1 97 ? 4.992 -0.872 -1.041 1.00 97.56 97 VAL A N 1
ATOM 678 C CA . VAL A 1 97 ? 4.519 -1.049 0.346 1.00 97.56 97 VAL A CA 1
ATOM 679 C C . VAL A 1 97 ? 3.812 0.191 0.889 1.00 97.56 97 VAL A C 1
ATOM 681 O O . VAL A 1 97 ? 2.803 0.065 1.588 1.00 97.56 97 VAL A O 1
ATOM 684 N N . GLY A 1 98 ? 4.298 1.381 0.537 1.00 96.88 98 GLY A N 1
ATOM 685 C CA . GLY A 1 98 ? 3.852 2.668 1.070 1.00 96.88 98 GLY A CA 1
ATOM 686 C C . GLY A 1 98 ? 2.334 2.871 1.066 1.00 96.88 98 GLY A C 1
ATOM 687 O O . GLY A 1 98 ? 1.779 3.141 2.135 1.00 96.88 98 GLY A O 1
ATOM 688 N N . PRO A 1 99 ? 1.619 2.647 -0.055 1.00 97.00 99 PRO A N 1
ATOM 689 C CA . PRO A 1 99 ? 0.180 2.911 -0.130 1.00 97.00 99 PRO A CA 1
ATOM 690 C C . PRO A 1 99 ? -0.650 2.077 0.849 1.00 97.00 99 PRO A C 1
ATOM 692 O O . PRO A 1 99 ? -1.747 2.474 1.229 1.00 97.00 99 PRO A O 1
ATOM 695 N N . SER A 1 100 ? -0.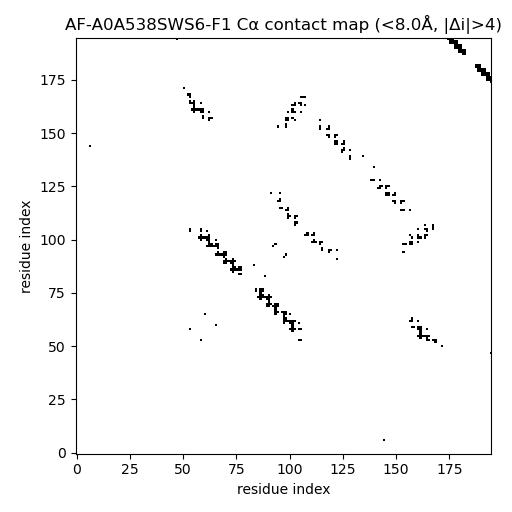136 0.920 1.278 1.00 97.19 100 SER A N 1
ATOM 696 C CA . SER A 1 100 ? -0.841 0.015 2.186 1.00 97.19 100 SER A CA 1
ATOM 697 C C . SER A 1 100 ? -0.578 0.296 3.670 1.00 97.19 100 SER A C 1
ATOM 699 O O . SER A 1 100 ? -1.231 -0.313 4.522 1.00 97.19 100 SER A O 1
ATOM 701 N N . LEU A 1 101 ? 0.315 1.229 4.022 1.00 97.12 101 LEU A N 1
ATOM 702 C CA . LEU A 1 101 ? 0.644 1.528 5.423 1.00 97.12 101 LEU A CA 1
ATOM 703 C C . LEU A 1 101 ? -0.552 2.052 6.227 1.00 97.12 101 LEU A C 1
ATOM 705 O O . LEU A 1 101 ? -0.709 1.696 7.396 1.00 97.12 101 LEU A O 1
ATOM 709 N N . GLY A 1 102 ? -1.458 2.815 5.615 1.00 95.12 102 GLY A N 1
ATOM 710 C CA . GLY A 1 102 ? -2.697 3.233 6.275 1.00 95.12 102 GLY A CA 1
ATOM 711 C C . GLY A 1 102 ? -3.653 2.081 6.568 1.00 95.12 102 GLY A C 1
ATOM 712 O O . GLY A 1 102 ? -4.369 2.115 7.569 1.00 95.12 102 GLY A O 1
ATOM 713 N N . HIS A 1 103 ? -3.642 1.031 5.744 1.00 95.88 103 HIS A N 1
ATOM 714 C CA . HIS A 1 103 ? -4.416 -0.184 5.999 1.00 95.88 103 HIS A CA 1
ATOM 715 C C . HIS A 1 103 ? -3.820 -1.013 7.141 1.00 95.88 103 HIS A C 1
ATOM 717 O O . HIS A 1 103 ? -4.581 -1.567 7.935 1.00 95.88 103 HIS A O 1
ATOM 723 N N . PHE A 1 104 ? -2.490 -1.051 7.271 1.00 96.12 104 PHE A N 1
ATOM 724 C CA . PHE A 1 104 ? -1.827 -1.645 8.436 1.00 96.12 104 PHE A CA 1
ATOM 725 C C . PHE A 1 104 ? -2.121 -0.872 9.719 1.00 96.12 104 PHE A C 1
ATOM 727 O O . PHE A 1 104 ? -2.456 -1.488 10.729 1.00 96.12 104 PHE A O 1
ATOM 734 N N . TYR A 1 105 ? -2.086 0.464 9.665 1.00 95.62 105 TYR A N 1
ATOM 735 C CA . TYR A 1 105 ? -2.510 1.306 10.785 1.00 95.62 105 TYR A CA 1
ATOM 736 C C . TYR A 1 105 ? -3.954 0.998 11.205 1.00 95.62 105 TYR A C 1
ATOM 738 O O . TYR A 1 105 ? -4.228 0.883 12.393 1.00 95.62 105 TYR A O 1
ATOM 746 N N . ALA A 1 106 ? -4.848 0.785 10.233 1.00 94.88 106 ALA A N 1
ATOM 747 C CA . ALA A 1 106 ? -6.245 0.413 10.457 1.00 94.88 106 ALA A CA 1
ATOM 748 C C . ALA A 1 106 ? -6.473 -1.069 10.849 1.00 94.88 106 ALA A C 1
ATOM 750 O O . ALA A 1 106 ? -7.617 -1.524 10.852 1.00 94.88 106 ALA A O 1
ATOM 751 N N . GLN A 1 107 ? -5.412 -1.852 11.091 1.00 94.56 107 GLN A N 1
ATOM 752 C CA . GLN A 1 107 ? -5.461 -3.302 11.356 1.00 94.56 107 GLN A CA 1
ATOM 753 C C . GLN A 1 107 ? -6.209 -4.127 10.287 1.00 94.56 107 GLN A C 1
ATOM 755 O O . GLN A 1 107 ? -6.711 -5.220 10.548 1.00 94.56 107 GLN A O 1
ATOM 760 N N . ARG A 1 108 ? -6.269 -3.642 9.040 1.00 94.38 108 ARG A N 1
ATOM 761 C CA . ARG A 1 108 ? -6.879 -4.351 7.901 1.00 94.38 108 ARG A CA 1
ATOM 762 C C . ARG A 1 108 ? -5.814 -5.050 7.057 1.00 94.38 108 ARG A C 1
ATOM 764 O O . ARG A 1 108 ? -5.691 -4.793 5.857 1.00 94.38 108 ARG A O 1
ATOM 771 N N . TYR A 1 109 ? -5.069 -5.960 7.686 1.00 94.81 109 TYR A N 1
ATOM 772 C CA . TYR A 1 109 ? -3.920 -6.662 7.093 1.00 94.81 109 TYR A CA 1
ATOM 773 C C . TYR A 1 109 ? -4.240 -7.343 5.757 1.00 94.81 109 TYR A C 1
ATOM 775 O O . TYR A 1 109 ? -3.473 -7.212 4.810 1.00 94.81 109 TYR A O 1
ATOM 783 N N . GLY A 1 110 ? -5.401 -7.998 5.634 1.00 94.75 110 GLY A N 1
ATOM 784 C CA . GLY A 1 110 ? -5.787 -8.679 4.391 1.00 94.75 110 GLY A CA 1
ATOM 785 C C . GLY A 1 110 ? -5.896 -7.736 3.187 1.00 94.75 110 GLY A C 1
ATOM 786 O O . GLY A 1 110 ? -5.463 -8.076 2.087 1.00 94.75 110 GLY A O 1
ATOM 787 N N . ARG A 1 111 ? -6.405 -6.512 3.395 1.00 93.12 111 ARG A N 1
ATOM 788 C CA . ARG A 1 111 ? -6.463 -5.490 2.338 1.00 93.12 111 ARG A CA 1
ATOM 789 C C . ARG A 1 111 ? -5.069 -4.954 2.011 1.00 93.12 111 ARG A C 1
ATOM 791 O O . ARG A 1 111 ? -4.744 -4.820 0.837 1.00 93.12 111 ARG A O 1
ATOM 798 N N . ALA A 1 112 ? -4.253 -4.706 3.036 1.00 94.62 112 ALA A N 1
ATOM 799 C CA . ALA A 1 112 ? -2.881 -4.230 2.877 1.00 94.62 112 ALA A CA 1
ATOM 800 C C . ALA A 1 112 ? -2.017 -5.213 2.064 1.00 94.62 112 ALA A C 1
ATOM 802 O O . ALA A 1 112 ? -1.417 -4.835 1.062 1.00 94.62 112 ALA A O 1
ATOM 803 N N . ILE A 1 113 ? -2.012 -6.493 2.449 1.00 96.81 113 ILE A N 1
ATOM 804 C CA . ILE A 1 113 ? -1.215 -7.539 1.792 1.00 96.81 113 ILE A CA 1
ATOM 805 C C . ILE A 1 113 ? -1.648 -7.716 0.332 1.00 96.81 113 ILE A C 1
ATOM 807 O O . ILE A 1 113 ? -0.798 -7.793 -0.552 1.00 96.81 113 ILE A O 1
ATOM 811 N N . ARG A 1 114 ? -2.959 -7.714 0.049 1.00 95.88 114 ARG A N 1
ATOM 812 C CA . ARG A 1 114 ? -3.466 -7.819 -1.328 1.00 95.88 114 ARG A CA 1
ATOM 813 C C . ARG A 1 114 ? -2.960 -6.676 -2.215 1.00 95.88 114 ARG A C 1
ATOM 815 O O . ARG A 1 114 ? -2.528 -6.940 -3.334 1.00 95.88 114 ARG A O 1
ATOM 822 N N . GLY A 1 115 ? -2.988 -5.435 -1.721 1.00 94.50 115 GLY A N 1
ATOM 823 C CA . GLY A 1 115 ? -2.462 -4.270 -2.444 1.00 94.50 115 GLY A CA 1
ATOM 824 C C . GLY A 1 115 ? -0.965 -4.389 -2.742 1.00 94.50 115 GLY A C 1
ATOM 825 O O . GLY A 1 115 ? -0.540 -4.162 -3.876 1.00 94.50 115 GLY A O 1
ATOM 826 N N . ILE A 1 116 ? -0.180 -4.835 -1.756 1.00 96.31 116 ILE A N 1
ATOM 827 C CA . ILE A 1 116 ? 1.262 -5.093 -1.907 1.00 96.31 116 ILE A CA 1
ATOM 828 C C . ILE A 1 116 ? 1.530 -6.149 -2.980 1.00 96.31 116 ILE A C 1
ATOM 830 O O . ILE A 1 116 ? 2.386 -5.932 -3.831 1.00 96.31 116 ILE A O 1
ATOM 834 N N . VAL A 1 117 ? 0.791 -7.262 -2.980 1.00 97.31 117 VAL A N 1
ATOM 835 C CA . VAL A 1 117 ? 0.961 -8.328 -3.982 1.00 97.31 117 VAL A CA 1
ATOM 836 C C . VAL A 1 117 ? 0.647 -7.816 -5.389 1.00 97.31 117 VAL A C 1
ATOM 838 O O . VAL A 1 117 ? 1.438 -8.042 -6.301 1.00 97.31 117 VAL A O 1
ATOM 841 N N . ILE A 1 118 ? -0.459 -7.083 -5.572 1.00 95.44 118 ILE A N 1
ATOM 842 C CA . ILE A 1 118 ? -0.836 -6.520 -6.881 1.00 95.44 118 ILE A CA 1
ATOM 843 C C . ILE A 1 118 ? 0.267 -5.599 -7.409 1.00 95.44 118 ILE A C 1
ATOM 845 O O . ILE A 1 118 ? 0.700 -5.747 -8.553 1.00 95.44 118 ILE A O 1
ATOM 849 N N . ARG A 1 119 ? 0.748 -4.670 -6.575 1.00 95.81 119 ARG A N 1
ATOM 850 C CA . ARG A 1 119 ? 1.811 -3.742 -6.975 1.00 95.81 119 ARG A CA 1
ATOM 851 C C . ARG A 1 119 ? 3.144 -4.448 -7.179 1.00 95.81 119 ARG A C 1
ATOM 853 O O . ARG A 1 119 ? 3.817 -4.148 -8.151 1.00 95.81 119 ARG A O 1
ATOM 860 N N . GLY A 1 120 ? 3.494 -5.420 -6.339 1.00 95.81 120 GLY A N 1
ATOM 861 C CA . GLY A 1 120 ? 4.708 -6.220 -6.493 1.00 95.81 120 GLY A CA 1
ATOM 862 C C . GLY A 1 120 ? 4.740 -6.977 -7.821 1.00 95.81 120 GLY A C 1
ATOM 863 O O . GLY A 1 120 ? 5.740 -6.914 -8.531 1.00 95.81 120 GLY A O 1
ATOM 864 N N . VAL A 1 121 ? 3.628 -7.614 -8.207 1.00 96.00 121 VAL A N 1
ATOM 865 C CA . VAL A 1 121 ? 3.499 -8.282 -9.514 1.00 96.00 121 VAL A CA 1
ATOM 866 C C . VAL A 1 121 ? 3.584 -7.271 -10.658 1.00 96.00 121 VAL A C 1
ATOM 868 O O . VAL A 1 121 ? 4.332 -7.492 -11.606 1.00 96.00 121 VAL A O 1
ATOM 871 N N . ALA A 1 122 ? 2.874 -6.142 -10.567 1.00 94.94 122 ALA A N 1
ATOM 872 C CA . ALA A 1 122 ? 2.935 -5.092 -11.583 1.00 94.94 122 ALA A CA 1
ATOM 873 C C . ALA A 1 122 ? 4.363 -4.546 -11.768 1.00 94.94 122 ALA A C 1
ATOM 875 O O . ALA A 1 122 ? 4.850 -4.443 -12.893 1.00 94.94 122 ALA A O 1
ATOM 876 N N . THR A 1 123 ? 5.060 -4.260 -10.667 1.00 93.62 123 THR A N 1
ATOM 877 C CA . THR A 1 123 ? 6.459 -3.825 -10.670 1.00 93.62 123 THR A CA 1
ATOM 878 C C . THR A 1 123 ? 7.380 -4.892 -11.251 1.00 93.62 123 THR A C 1
ATOM 880 O O . THR A 1 123 ? 8.249 -4.549 -12.046 1.00 93.62 123 THR A O 1
ATOM 883 N N . ALA A 1 124 ? 7.191 -6.169 -10.910 1.00 93.56 124 ALA A N 1
ATOM 884 C CA . ALA A 1 124 ? 7.998 -7.261 -11.450 1.00 93.56 124 ALA A CA 1
ATOM 885 C C . ALA A 1 124 ? 7.822 -7.414 -12.969 1.00 93.56 124 ALA A C 1
ATOM 887 O O . ALA A 1 124 ? 8.810 -7.610 -13.672 1.00 93.56 124 ALA A O 1
ATOM 888 N N . ILE A 1 125 ? 6.595 -7.262 -13.485 1.00 93.25 125 ILE A N 1
ATOM 889 C CA . ILE A 1 125 ? 6.330 -7.263 -14.932 1.00 93.25 125 ILE A CA 1
ATOM 890 C C . ILE A 1 125 ? 7.066 -6.102 -15.605 1.00 93.25 125 ILE A C 1
ATOM 892 O O . ILE A 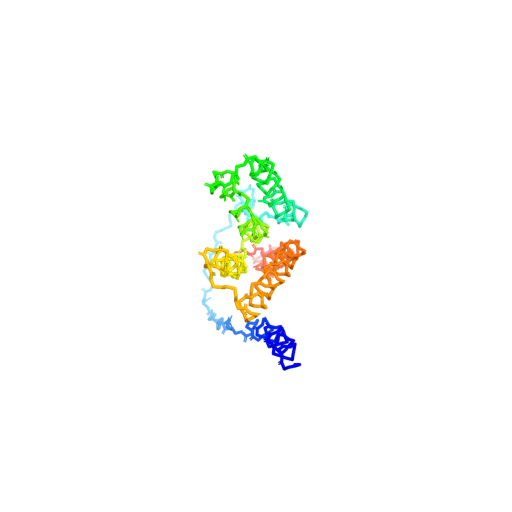1 125 ? 7.782 -6.320 -16.579 1.00 93.25 125 ILE A O 1
ATOM 896 N N . VAL A 1 126 ? 6.937 -4.881 -15.073 1.00 92.19 126 VAL A N 1
ATOM 897 C CA . VAL A 1 126 ? 7.623 -3.702 -15.627 1.00 92.19 126 VAL A CA 1
ATOM 898 C C . VAL A 1 126 ? 9.141 -3.893 -15.590 1.00 92.19 126 VAL A C 1
ATOM 900 O O . VAL A 1 126 ? 9.792 -3.735 -16.618 1.00 92.19 126 VAL A O 1
ATO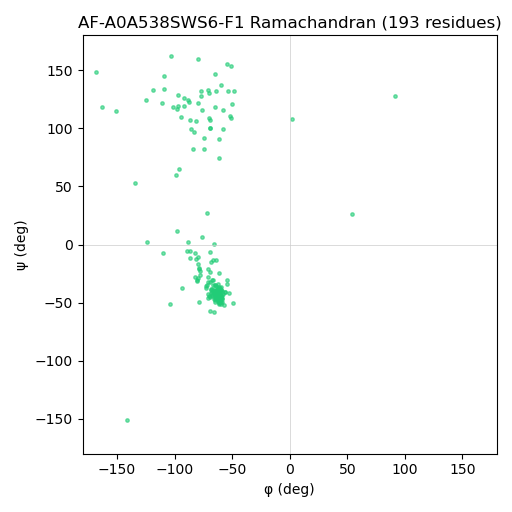M 903 N N . ALA A 1 127 ? 9.704 -4.309 -14.454 1.00 90.25 127 ALA A N 1
ATOM 904 C CA . ALA A 1 127 ? 11.137 -4.561 -14.313 1.00 90.25 127 ALA A CA 1
ATOM 905 C C . ALA A 1 127 ? 11.631 -5.636 -15.293 1.00 90.25 127 ALA A C 1
ATOM 907 O O . ALA A 1 127 ? 12.628 -5.423 -15.977 1.00 90.25 127 ALA A O 1
ATOM 908 N N . GLY A 1 128 ? 10.901 -6.747 -15.425 1.00 89.00 128 GLY A N 1
ATOM 909 C CA . GLY A 1 128 ? 11.232 -7.812 -16.370 1.00 89.00 128 GLY A CA 1
ATOM 910 C C . GLY A 1 128 ? 11.194 -7.348 -17.826 1.00 89.00 128 GLY A C 1
ATOM 911 O O . GLY A 1 128 ? 12.052 -7.731 -18.608 1.00 89.00 128 GLY A O 1
ATOM 912 N N . THR A 1 129 ? 10.256 -6.471 -18.197 1.00 89.50 129 THR A N 1
ATOM 913 C CA . THR A 1 129 ? 10.210 -5.931 -19.570 1.00 89.50 129 THR A CA 1
ATOM 914 C C . THR A 1 129 ? 11.367 -4.985 -19.893 1.00 89.50 129 THR A C 1
ATOM 916 O O . THR A 1 129 ? 11.709 -4.824 -21.061 1.00 89.50 129 THR A O 1
ATOM 919 N N . VAL A 1 130 ? 11.979 -4.366 -18.878 1.00 86.31 130 VAL A N 1
ATOM 920 C CA . VAL A 1 130 ? 13.136 -3.474 -19.052 1.00 86.31 130 VAL A CA 1
ATOM 921 C C . VAL A 1 130 ? 14.434 -4.269 -19.225 1.00 86.31 130 VAL A C 1
ATOM 923 O O . VAL A 1 130 ? 15.341 -3.790 -19.897 1.00 86.31 130 VAL A O 1
ATOM 926 N N . THR A 1 131 ? 14.531 -5.477 -18.660 1.00 86.12 131 THR A N 1
ATOM 927 C CA . THR A 1 131 ? 15.742 -6.313 -18.748 1.00 86.12 131 THR A CA 1
ATOM 928 C C . THR A 1 131 ? 15.798 -7.199 -19.991 1.00 86.12 131 THR A C 1
ATOM 930 O O . THR A 1 131 ? 16.841 -7.782 -20.276 1.00 86.12 131 THR A O 1
ATOM 933 N N . THR A 1 132 ? 14.702 -7.329 -20.738 1.00 86.62 132 THR A N 1
ATOM 934 C CA . THR A 1 132 ? 14.668 -8.122 -21.970 1.00 86.62 132 THR A CA 1
ATOM 935 C C . THR A 1 132 ? 15.062 -7.285 -23.185 1.00 86.62 132 THR A C 1
ATOM 937 O O . THR A 1 132 ? 14.376 -6.319 -23.513 1.00 86.62 132 THR A O 1
ATOM 940 N N . ASP A 1 133 ? 16.071 -7.726 -23.939 1.00 80.00 133 ASP A N 1
ATOM 941 C CA . ASP A 1 133 ? 16.473 -7.094 -25.212 1.00 80.00 133 ASP A CA 1
ATOM 942 C C . ASP A 1 133 ? 15.450 -7.281 -26.351 1.00 80.00 133 ASP A C 1
ATOM 944 O O . ASP A 1 133 ? 15.567 -6.705 -27.435 1.00 80.00 133 ASP A O 1
ATOM 948 N N . THR A 1 134 ? 14.405 -8.079 -26.125 1.00 77.12 134 THR A N 1
ATOM 949 C CA . THR A 1 134 ? 13.361 -8.349 -27.114 1.00 77.12 134 THR A CA 1
ATOM 950 C C . THR A 1 134 ? 12.272 -7.281 -27.062 1.00 77.12 134 THR A C 1
ATOM 952 O O . THR A 1 134 ? 11.349 -7.320 -26.254 1.00 77.12 134 THR A O 1
ATOM 955 N N . ARG A 1 135 ? 12.336 -6.310 -27.976 1.00 75.50 135 ARG A N 1
ATOM 956 C CA . ARG A 1 135 ? 11.248 -5.342 -28.166 1.00 75.50 135 ARG A CA 1
ATOM 957 C C . ARG A 1 135 ? 10.176 -5.938 -29.069 1.00 75.50 135 ARG A C 1
ATOM 959 O O . ARG A 1 135 ? 10.291 -5.901 -30.289 1.00 75.50 135 ARG A O 1
ATOM 966 N N . SER A 1 136 ? 9.134 -6.489 -28.458 1.00 89.44 136 SER A N 1
ATOM 967 C CA . SER A 1 136 ? 7.893 -6.831 -29.155 1.00 89.44 136 SER A CA 1
ATOM 968 C C . SER A 1 136 ? 6.772 -5.885 -28.731 1.00 89.44 136 SER A C 1
ATOM 970 O O . SER A 1 136 ? 6.684 -5.506 -27.560 1.00 89.44 136 SER A O 1
ATOM 972 N N . ASP A 1 137 ? 5.875 -5.549 -29.661 1.00 89.12 137 ASP A N 1
ATOM 973 C CA . ASP A 1 137 ? 4.686 -4.731 -29.372 1.00 89.12 137 ASP A CA 1
ATOM 974 C C . ASP A 1 137 ? 3.842 -5.325 -28.229 1.00 89.12 137 ASP A C 1
ATOM 976 O O . ASP A 1 137 ? 3.218 -4.600 -27.453 1.00 89.12 137 ASP A O 1
ATOM 980 N N . GLY A 1 138 ? 3.858 -6.657 -28.085 1.00 88.88 138 GLY A N 1
ATOM 981 C CA . GLY A 1 138 ? 3.186 -7.370 -27.000 1.00 88.88 138 GLY A CA 1
ATOM 982 C C . GLY A 1 138 ? 3.773 -7.069 -25.618 1.00 88.88 138 GLY A C 1
ATOM 983 O O . GLY A 1 138 ? 3.014 -6.818 -24.683 1.00 88.88 138 GLY A O 1
ATOM 984 N N . LEU A 1 139 ? 5.103 -7.039 -25.482 1.00 88.88 139 LEU A N 1
ATOM 985 C CA . LEU A 1 139 ? 5.765 -6.714 -24.211 1.00 88.88 139 LEU A CA 1
ATOM 986 C C . LEU A 1 139 ? 5.556 -5.250 -23.817 1.00 88.88 139 LEU A C 1
ATOM 988 O O . LEU A 1 139 ? 5.314 -4.971 -22.644 1.00 88.88 139 LEU A O 1
ATOM 992 N N . ALA A 1 140 ? 5.569 -4.333 -24.788 1.00 88.06 140 ALA A N 1
ATOM 993 C CA . ALA A 1 140 ? 5.266 -2.923 -24.544 1.00 88.06 140 ALA A CA 1
ATOM 994 C C . ALA A 1 140 ? 3.813 -2.717 -24.075 1.00 88.06 140 ALA A C 1
ATOM 996 O O . ALA A 1 140 ? 3.555 -1.966 -23.134 1.00 88.06 140 ALA A O 1
ATOM 997 N N . ALA A 1 141 ? 2.852 -3.416 -24.688 1.00 90.94 141 ALA A N 1
ATOM 998 C CA . ALA A 1 141 ? 1.458 -3.371 -24.249 1.00 90.94 141 ALA A CA 1
ATOM 999 C C . ALA A 1 141 ? 1.274 -3.976 -22.845 1.00 90.94 141 ALA A C 1
ATOM 1001 O O . ALA A 1 141 ? 0.526 -3.431 -22.029 1.00 90.94 141 ALA A O 1
ATOM 1002 N N . LEU A 1 142 ? 1.972 -5.078 -22.547 1.00 92.06 142 LEU A N 1
ATOM 1003 C CA . LEU A 1 142 ? 1.933 -5.731 -21.239 1.00 92.06 142 LEU A CA 1
ATOM 1004 C C . LEU A 1 142 ? 2.515 -4.837 -20.137 1.00 92.06 142 LEU A C 1
ATOM 1006 O O . LEU A 1 142 ? 1.894 -4.699 -19.083 1.00 92.06 142 LEU A O 1
ATOM 1010 N N . SER A 1 143 ? 3.669 -4.208 -20.374 1.00 92.25 143 SER A N 1
ATOM 1011 C CA . SER A 1 143 ? 4.303 -3.316 -19.399 1.00 92.25 143 SER A CA 1
ATOM 1012 C C . SER A 1 143 ? 3.462 -2.064 -19.142 1.00 92.25 143 SER A C 1
ATOM 1014 O O . SER A 1 143 ? 3.264 -1.691 -17.985 1.00 92.25 143 SER A O 1
ATOM 1016 N N . ALA A 1 144 ? 2.873 -1.473 -20.188 1.00 91.75 144 ALA A N 1
ATOM 1017 C CA . ALA A 1 144 ? 1.937 -0.359 -20.053 1.00 91.75 144 ALA A CA 1
ATOM 1018 C C . ALA A 1 144 ? 0.689 -0.757 -19.244 1.00 91.75 144 ALA A C 1
ATOM 1020 O O . ALA A 1 144 ? 0.273 -0.029 -18.341 1.00 91.75 144 ALA A O 1
ATOM 1021 N N . GLY A 1 145 ? 0.118 -1.935 -19.517 1.00 94.12 145 GLY A N 1
ATOM 1022 C CA . GLY A 1 145 ? -1.008 -2.474 -18.755 1.00 94.12 145 GLY A CA 1
ATOM 1023 C C . GLY A 1 145 ? -0.664 -2.707 -17.282 1.00 94.12 145 GLY A C 1
ATOM 1024 O O . GLY A 1 145 ? -1.416 -2.292 -16.400 1.00 94.12 145 GLY A O 1
ATOM 1025 N N . ALA A 1 146 ? 0.495 -3.306 -17.002 1.00 93.19 146 ALA A N 1
ATOM 1026 C CA . ALA A 1 146 ? 0.977 -3.524 -15.640 1.00 93.19 146 ALA A CA 1
ATOM 1027 C C . ALA A 1 146 ? 1.189 -2.200 -14.893 1.00 93.19 146 ALA A C 1
ATOM 1029 O O . ALA A 1 146 ? 0.743 -2.064 -13.753 1.00 93.19 146 ALA A O 1
ATOM 1030 N N . LEU A 1 147 ? 1.789 -1.200 -15.545 1.00 92.94 147 LEU A N 1
ATOM 1031 C CA . LEU A 1 147 ? 1.974 0.132 -14.975 1.00 92.94 147 LEU A CA 1
ATOM 1032 C C . LEU A 1 147 ? 0.630 0.787 -14.626 1.00 92.94 147 LEU A C 1
ATOM 1034 O O . LEU A 1 147 ? 0.465 1.291 -13.514 1.00 92.94 147 LEU A O 1
ATOM 1038 N N . LEU A 1 148 ? -0.351 0.729 -15.533 1.00 95.38 148 LEU A N 1
ATOM 1039 C CA . LEU A 1 148 ? -1.698 1.259 -15.293 1.00 95.38 148 LEU A CA 1
ATOM 1040 C C . LEU A 1 148 ? -2.386 0.571 -14.108 1.00 95.38 148 LEU A C 1
ATOM 1042 O O . LEU A 1 148 ? -2.966 1.250 -13.257 1.00 95.38 148 LEU A O 1
ATOM 1046 N N . VAL A 1 149 ? -2.297 -0.759 -14.013 1.00 94.56 149 VAL A N 1
ATOM 1047 C CA . VAL A 1 149 ? -2.836 -1.522 -12.874 1.00 94.56 149 VAL A CA 1
ATOM 1048 C 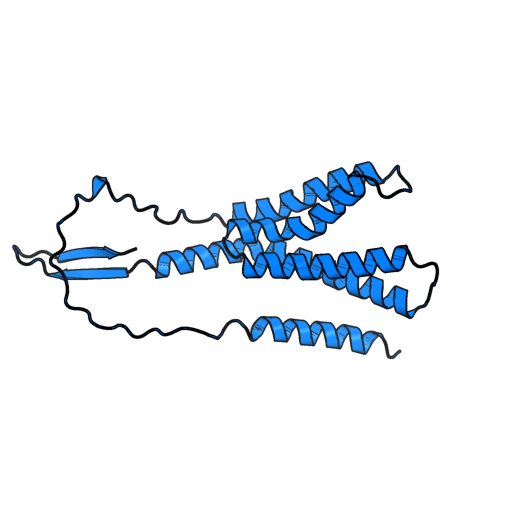C . VAL A 1 149 ? -2.128 -1.134 -11.574 1.00 94.56 149 VAL A C 1
ATOM 1050 O O . VAL A 1 149 ? -2.796 -0.897 -10.564 1.00 94.56 149 VAL A O 1
ATOM 1053 N N . GLY A 1 150 ? -0.799 -1.005 -11.597 1.00 92.06 150 GLY A N 1
ATOM 1054 C CA . GLY A 1 150 ? 0.004 -0.585 -10.448 1.00 92.06 150 GLY A CA 1
ATOM 1055 C C . GLY A 1 150 ? -0.383 0.805 -9.936 1.00 92.06 150 GLY A C 1
ATOM 1056 O O . GLY A 1 150 ? -0.661 0.959 -8.746 1.00 92.06 150 GLY A O 1
ATOM 1057 N N . ILE A 1 151 ? -0.485 1.795 -10.831 1.00 92.25 151 ILE A N 1
ATOM 1058 C CA . ILE A 1 151 ? -0.892 3.174 -10.500 1.00 92.25 151 ILE A CA 1
ATOM 1059 C C . ILE A 1 151 ? -2.341 3.215 -9.999 1.00 92.25 151 ILE A C 1
ATOM 1061 O O . ILE A 1 151 ? -2.647 3.884 -9.013 1.00 92.25 151 ILE A O 1
ATOM 1065 N N . THR A 1 152 ? -3.246 2.473 -10.632 1.00 94.25 152 THR A N 1
ATOM 1066 C CA . THR A 1 152 ? -4.651 2.435 -10.200 1.00 94.25 152 THR A CA 1
ATOM 1067 C C . THR A 1 152 ? -4.768 1.834 -8.800 1.00 94.25 152 THR A C 1
ATOM 1069 O O . THR A 1 152 ? -5.418 2.409 -7.926 1.00 94.25 152 THR A O 1
ATOM 1072 N N . SER A 1 153 ? -4.082 0.714 -8.545 1.00 92.88 153 SER A N 1
ATOM 1073 C CA . SER A 1 153 ? -4.028 0.091 -7.218 1.00 92.88 153 SER A CA 1
ATOM 1074 C C . SER A 1 153 ? -3.419 1.026 -6.170 1.00 92.88 153 SER A C 1
ATOM 1076 O O . SER A 1 153 ? -3.916 1.094 -5.046 1.00 92.88 153 SER A O 1
ATOM 1078 N N . PHE A 1 154 ? -2.374 1.766 -6.538 1.00 91.44 154 PHE A N 1
ATOM 1079 C CA . PHE A 1 154 ? -1.741 2.781 -5.703 1.00 91.44 154 PHE A CA 1
ATOM 1080 C C . PHE A 1 154 ? -2.736 3.860 -5.243 1.00 91.44 154 PHE A C 1
ATOM 1082 O O . PHE A 1 154 ? -2.873 4.100 -4.041 1.00 91.44 154 PHE A O 1
ATOM 1089 N N . VAL A 1 155 ? -3.476 4.469 -6.178 1.00 93.81 155 VAL A N 1
ATOM 1090 C CA . VAL A 1 155 ? -4.441 5.538 -5.866 1.00 93.81 155 VAL A CA 1
ATOM 1091 C C . VAL A 1 155 ? -5.582 5.013 -4.992 1.00 93.81 155 VAL A C 1
ATOM 1093 O O . VAL A 1 155 ? -5.956 5.657 -4.008 1.00 93.81 155 VAL A O 1
ATOM 1096 N N . VAL A 1 156 ? -6.111 3.829 -5.316 1.00 94.62 156 VAL A N 1
ATOM 1097 C CA . VAL A 1 156 ? -7.224 3.207 -4.580 1.00 94.62 156 VAL A CA 1
ATOM 1098 C C . VAL A 1 156 ? -6.857 2.905 -3.124 1.00 94.62 156 VAL A C 1
ATOM 1100 O O . VAL A 1 156 ? -7.699 3.087 -2.239 1.00 94.62 156 VAL A O 1
ATOM 1103 N N . ASP A 1 157 ? -5.627 2.472 -2.847 1.00 93.38 157 ASP A N 1
ATOM 1104 C CA . ASP A 1 157 ? -5.188 2.187 -1.476 1.00 93.38 157 ASP A CA 1
ATOM 1105 C C . ASP A 1 157 ? -5.009 3.469 -0.651 1.00 93.38 157 ASP A C 1
ATOM 1107 O O . ASP A 1 157 ? -5.558 3.568 0.451 1.00 93.38 157 ASP A O 1
ATOM 1111 N N . ILE A 1 158 ? -4.348 4.497 -1.199 1.00 92.00 158 ILE A N 1
ATOM 1112 C CA . ILE A 1 158 ? -4.167 5.778 -0.491 1.00 92.00 158 ILE A CA 1
ATOM 1113 C C . ILE A 1 158 ? -5.524 6.425 -0.185 1.00 92.00 158 ILE A C 1
ATOM 1115 O O . ILE A 1 158 ? -5.781 6.825 0.955 1.00 92.00 158 ILE A O 1
ATOM 1119 N N . ALA A 1 159 ? -6.419 6.489 -1.174 1.00 95.06 159 ALA A N 1
ATOM 1120 C CA . ALA A 1 159 ? -7.757 7.052 -0.995 1.00 95.06 159 ALA A CA 1
ATOM 1121 C C . ALA A 1 159 ? -8.638 6.189 -0.068 1.00 95.06 159 ALA A C 1
ATOM 1123 O O . ALA A 1 159 ? -9.495 6.706 0.653 1.00 95.06 159 ALA A O 1
ATOM 1124 N N . GLY A 1 160 ? -8.421 4.871 -0.050 1.00 94.12 160 GLY A N 1
ATOM 1125 C CA . GLY A 1 160 ? -9.162 3.913 0.770 1.00 94.12 160 GLY A CA 1
ATOM 1126 C C . GLY A 1 160 ? -8.697 3.807 2.228 1.00 94.12 160 GLY A C 1
ATOM 1127 O O . GLY A 1 160 ? -9.403 3.206 3.053 1.00 94.12 160 GLY A O 1
ATOM 1128 N N . ALA A 1 161 ? -7.536 4.365 2.577 1.00 95.12 161 ALA A N 1
ATOM 1129 C CA . ALA A 1 161 ? -6.976 4.276 3.925 1.00 95.12 161 ALA A CA 1
ATOM 1130 C C . ALA A 1 161 ? -7.875 4.914 5.012 1.00 95.12 161 ALA A C 1
ATOM 1132 O O . ALA A 1 161 ? -8.177 4.224 5.992 1.00 95.12 161 ALA A O 1
ATOM 1133 N N . PRO A 1 162 ? -8.418 6.143 4.852 1.00 96.00 162 PRO A N 1
ATOM 1134 C CA . PRO A 1 162 ? -9.377 6.719 5.802 1.00 96.00 162 PRO A CA 1
ATOM 1135 C C . PRO A 1 162 ? -10.617 5.857 6.031 1.00 96.00 162 PRO A C 1
ATOM 1137 O O . PRO A 1 162 ? -11.094 5.719 7.157 1.00 96.00 162 PRO A O 1
ATOM 1140 N N . HIS A 1 163 ? -11.157 5.273 4.960 1.00 94.94 163 HIS A N 1
ATOM 1141 C CA . HIS A 1 163 ? -12.326 4.402 5.051 1.00 94.94 163 HIS A CA 1
ATOM 1142 C C . HIS A 1 163 ? -12.010 3.128 5.848 1.00 94.94 163 HIS A C 1
ATOM 1144 O O . HIS A 1 163 ? -12.836 2.662 6.623 1.00 94.94 163 HIS A O 1
ATOM 1150 N N . SER A 1 164 ? -10.787 2.605 5.746 1.00 94.00 164 SER A N 1
ATOM 1151 C CA . SER A 1 164 ? -10.367 1.443 6.536 1.00 94.00 164 SER A CA 1
ATOM 1152 C C . SER A 1 164 ? -10.334 1.712 8.036 1.00 94.00 164 SER A C 1
ATOM 1154 O O . SER A 1 164 ? -10.760 0.848 8.796 1.00 94.00 164 SER A O 1
ATOM 1156 N N . ALA A 1 165 ? -9.895 2.903 8.451 1.00 93.56 165 ALA A N 1
ATOM 1157 C CA . ALA A 1 165 ? -9.949 3.310 9.853 1.00 93.56 165 ALA A CA 1
ATOM 1158 C C . ALA A 1 165 ? -11.398 3.455 10.351 1.00 93.56 165 ALA A C 1
ATOM 1160 O O . ALA A 1 165 ? -11.703 3.024 11.458 1.00 93.56 165 ALA A O 1
ATOM 1161 N N . ARG A 1 166 ? -12.307 3.996 9.523 1.00 93.44 166 ARG A N 1
ATOM 1162 C CA . ARG A 1 166 ? -13.742 4.085 9.862 1.00 93.44 166 ARG A CA 1
ATOM 1163 C C . ARG A 1 166 ? -14.370 2.710 10.069 1.00 93.44 166 ARG A C 1
ATOM 1165 O O . ARG A 1 166 ? -14.932 2.473 11.128 1.00 93.44 166 ARG A O 1
ATOM 1172 N N . VAL A 1 167 ? -14.167 1.790 9.126 1.00 93.25 167 VAL A N 1
ATOM 1173 C CA . VAL A 1 167 ? -14.666 0.408 9.237 1.00 93.25 167 VAL A CA 1
ATOM 1174 C C . VAL A 1 167 ? -14.105 -0.287 10.479 1.00 93.25 167 VAL A C 1
ATOM 1176 O O . VAL A 1 167 ? -14.836 -0.998 11.164 1.00 93.25 167 VAL A O 1
ATOM 1179 N N . HIS A 1 168 ? -12.825 -0.075 10.807 1.00 91.62 168 HIS A N 1
ATOM 1180 C CA . HIS A 1 168 ? -12.247 -0.609 12.042 1.00 91.62 168 HIS A CA 1
ATOM 1181 C C . HIS A 1 168 ? -12.961 -0.053 13.281 1.00 91.62 168 HIS A C 1
ATOM 1183 O O . HIS A 1 168 ? -13.396 -0.827 14.130 1.00 91.62 168 HIS A O 1
ATOM 1189 N N . ASN A 1 169 ? -13.143 1.268 13.356 1.00 91.00 169 ASN A N 1
ATOM 1190 C CA . ASN A 1 169 ? -13.824 1.914 14.478 1.00 91.00 169 ASN A CA 1
ATOM 1191 C C . ASN A 1 169 ? -15.279 1.447 14.617 1.00 91.00 169 ASN A C 1
ATOM 1193 O O . ASN A 1 169 ? -15.721 1.192 15.729 1.00 91.00 169 ASN A O 1
ATOM 1197 N N . GLU A 1 170 ? -16.005 1.291 13.509 1.00 88.88 170 GLU A N 1
ATOM 1198 C CA . GLU A 1 170 ? -17.375 0.759 13.491 1.00 88.88 170 GLU A CA 1
ATOM 1199 C C . GLU A 1 170 ? -17.416 -0.698 13.966 1.00 88.88 170 GLU A C 1
ATOM 1201 O O . GLU A 1 170 ? -18.265 -1.065 14.774 1.00 88.88 170 GLU A O 1
ATOM 1206 N N . THR A 1 171 ? -16.457 -1.520 13.528 1.00 89.25 171 THR A N 1
ATOM 1207 C CA . THR A 1 171 ? -16.346 -2.925 13.951 1.00 89.25 171 THR A CA 1
ATOM 1208 C C . THR A 1 171 ? -16.059 -3.030 15.446 1.00 89.25 171 THR A C 1
ATOM 1210 O O . THR A 1 171 ? -16.626 -3.875 16.133 1.00 89.25 171 THR A O 1
ATOM 1213 N N . VAL A 1 172 ? -15.178 -2.173 15.959 1.00 85.50 172 VAL A N 1
ATOM 1214 C CA . VAL A 1 172 ? -14.850 -2.093 17.384 1.00 85.50 172 VAL A CA 1
ATOM 1215 C C . VAL A 1 172 ? -16.039 -1.575 18.193 1.00 85.50 172 VAL A C 1
ATOM 1217 O O . VAL A 1 172 ? -16.368 -2.160 19.220 1.00 85.50 172 VAL A O 1
ATOM 1220 N N . ALA A 1 173 ? -16.719 -0.527 17.726 1.00 81.50 173 ALA A N 1
ATOM 1221 C CA . ALA A 1 173 ? -17.893 0.027 18.395 1.00 81.50 173 ALA A CA 1
ATOM 1222 C C . ALA A 1 173 ? -19.049 -0.984 18.442 1.00 81.50 173 ALA A C 1
ATOM 1224 O O . ALA A 1 173 ? -19.689 -1.126 19.477 1.00 81.50 173 ALA A O 1
ATOM 1225 N N . GLY A 1 174 ? -19.271 -1.745 17.365 1.00 78.56 174 GLY A N 1
ATOM 1226 C CA . GLY A 1 174 ? -20.291 -2.797 17.311 1.00 78.56 174 GLY A CA 1
ATOM 1227 C C . GLY A 1 174 ? -20.003 -4.016 18.196 1.00 78.56 174 GLY A C 1
ATOM 1228 O O . GLY A 1 174 ? -20.910 -4.806 18.455 1.00 78.56 174 GLY A O 1
ATOM 1229 N N . ARG A 1 175 ? -18.765 -4.184 18.684 1.00 74.94 175 ARG A N 1
ATOM 1230 C CA . ARG A 1 175 ? -18.429 -5.210 19.691 1.00 74.94 175 ARG A CA 1
ATOM 1231 C C . ARG A 1 175 ? -18.828 -4.797 21.102 1.00 74.94 175 ARG A C 1
ATOM 1233 O O . ARG A 1 175 ? -19.009 -5.670 21.944 1.00 74.94 175 ARG A O 1
ATOM 1240 N N . VAL A 1 176 ? -19.024 -3.500 21.343 1.00 66.94 176 VAL A N 1
ATOM 1241 C CA . VAL A 1 176 ? -19.510 -3.005 22.628 1.00 66.94 176 VAL A CA 1
ATOM 1242 C C . VAL A 1 176 ? -20.973 -3.411 22.781 1.00 66.94 176 VAL A C 1
ATOM 1244 O O . VAL A 1 176 ? -21.859 -2.885 22.106 1.00 66.94 176 VAL A O 1
ATOM 1247 N N . ARG A 1 177 ? -21.236 -4.362 23.679 1.00 64.50 177 ARG A N 1
ATOM 1248 C CA . ARG A 1 177 ? -22.596 -4.789 24.021 1.00 64.50 177 ARG A CA 1
ATOM 1249 C C . ARG A 1 177 ? -23.047 -4.059 25.278 1.00 64.50 177 ARG A C 1
ATOM 1251 O O . ARG A 1 177 ? -22.444 -4.214 26.342 1.00 64.50 177 ARG A O 1
ATOM 1258 N N . LEU A 1 178 ? -24.121 -3.285 25.147 1.00 60.84 178 LEU A N 1
ATOM 1259 C CA . LEU A 1 178 ? -24.833 -2.690 26.274 1.00 60.84 178 LEU A CA 1
ATOM 1260 C C . LEU A 1 178 ? -25.870 -3.698 26.773 1.00 60.84 178 LEU A C 1
ATOM 1262 O O . LEU A 1 178 ? -26.868 -3.959 26.105 1.00 60.84 178 LEU A O 1
ATOM 1266 N N . GLY A 1 179 ? -25.604 -4.296 27.930 1.00 62.34 179 GLY A N 1
ATOM 1267 C CA . GLY A 1 179 ? -26.568 -5.110 28.658 1.00 62.34 179 GLY A CA 1
ATOM 1268 C C . GLY A 1 179 ? -27.227 -4.268 29.741 1.00 62.34 179 GLY A C 1
ATOM 1269 O O . GLY A 1 179 ? -26.536 -3.633 30.533 1.00 62.34 179 GLY A O 1
ATOM 1270 N N . VAL A 1 180 ? -28.553 -4.266 29.796 1.00 59.81 180 VAL A N 1
ATOM 1271 C CA . VAL A 1 180 ? -29.300 -3.653 30.897 1.00 59.81 180 VAL A CA 1
ATOM 1272 C C . VAL A 1 180 ? -29.758 -4.781 31.812 1.00 59.81 180 VAL A C 1
ATOM 1274 O O . VAL A 1 180 ? -30.473 -5.673 31.360 1.00 59.81 180 VAL A O 1
ATOM 1277 N N . ALA A 1 181 ? -29.320 -4.775 33.070 1.00 67.44 181 ALA A N 1
ATOM 1278 C CA . ALA A 1 181 ? -29.708 -5.781 34.053 1.00 67.44 181 ALA A CA 1
ATOM 1279 C C . ALA A 1 181 ? -30.434 -5.111 35.233 1.00 67.44 181 ALA A C 1
ATOM 1281 O O . ALA A 1 181 ? -29.948 -4.098 35.751 1.00 67.44 181 ALA A O 1
ATOM 1282 N N . PRO A 1 182 ? -31.588 -5.645 35.675 1.00 58.03 182 PRO A N 1
ATOM 1283 C CA . PRO A 1 182 ? -32.215 -5.182 36.904 1.00 58.03 182 PRO A CA 1
ATOM 1284 C C . PRO A 1 182 ? -31.291 -5.486 38.089 1.00 58.03 182 PRO A C 1
ATOM 1286 O O . PRO A 1 182 ? -30.769 -6.596 38.215 1.00 58.03 182 PRO A O 1
ATOM 1289 N N . LEU A 1 183 ? -31.067 -4.493 38.952 1.00 63.94 183 LEU A N 1
ATOM 1290 C CA . LEU A 1 183 ? -30.349 -4.703 40.207 1.00 63.94 183 LEU A CA 1
ATOM 1291 C C . LEU A 1 183 ? -31.240 -5.515 41.152 1.00 63.94 183 LEU A C 1
ATOM 1293 O O . LEU A 1 183 ? -32.403 -5.177 41.343 1.00 63.94 183 LEU A O 1
ATOM 1297 N N . ALA A 1 184 ? -30.692 -6.551 41.790 1.00 65.75 184 ALA A N 1
ATOM 1298 C CA . ALA A 1 184 ? -31.393 -7.357 42.798 1.00 65.75 184 ALA A CA 1
ATOM 1299 C C . ALA A 1 184 ? -31.611 -6.609 44.143 1.00 65.75 184 ALA A C 1
ATOM 1301 O O . ALA A 1 184 ? -31.673 -7.229 45.199 1.00 65.75 184 ALA A O 1
ATOM 1302 N N . GLY A 1 185 ? -31.687 -5.273 44.118 1.00 67.19 185 GLY A N 1
ATOM 1303 C CA . GLY A 1 185 ? -31.720 -4.382 45.281 1.00 67.19 185 GLY A CA 1
ATOM 1304 C C . GLY A 1 185 ? -32.682 -3.197 45.085 1.00 67.19 185 GLY A C 1
ATOM 1305 O O . GLY A 1 185 ? -33.671 -3.349 44.370 1.00 67.19 185 GLY A O 1
ATOM 1306 N N . PRO A 1 186 ? -32.436 -2.024 45.713 1.00 58.75 186 PRO A N 1
ATOM 1307 C CA . PRO A 1 186 ? -33.290 -0.838 45.573 1.00 58.75 186 PRO A CA 1
ATOM 1308 C C . PRO A 1 186 ? -33.558 -0.497 44.099 1.00 58.75 186 PRO A C 1
ATOM 1310 O O . PRO A 1 186 ? -32.712 -0.818 43.260 1.00 58.75 186 PRO A O 1
ATOM 1313 N N . PRO A 1 187 ? -34.683 0.170 43.769 1.00 61.59 187 PRO A N 1
ATOM 1314 C CA . PRO A 1 187 ? -35.043 0.482 42.388 1.00 61.59 187 PRO A CA 1
ATOM 1315 C C . PRO A 1 187 ? -33.877 1.167 41.671 1.00 61.59 187 PRO A C 1
ATOM 1317 O O . PRO A 1 187 ? -33.495 2.293 41.988 1.00 61.59 187 PRO A O 1
ATOM 1320 N N . GLY A 1 188 ? -33.291 0.442 40.723 1.00 59.97 188 GLY A N 1
ATOM 1321 C CA . GLY A 1 188 ? -32.075 0.834 40.038 1.00 59.97 188 GLY A CA 1
ATOM 1322 C C . GLY A 1 188 ? -31.822 -0.059 38.832 1.00 59.97 188 GLY A C 1
ATOM 1323 O O . GLY A 1 188 ? -32.164 -1.242 38.812 1.00 59.97 188 GLY A O 1
ATOM 1324 N N . VAL A 1 189 ? -31.212 0.527 37.809 1.00 64.00 189 VAL A N 1
ATOM 1325 C CA . VAL A 1 189 ? -30.834 -0.157 36.575 1.00 64.00 189 VAL A CA 1
ATOM 1326 C C . VAL A 1 189 ? -29.313 -0.239 36.536 1.00 64.00 189 VAL A C 1
ATOM 1328 O O . VAL A 1 189 ? -28.648 0.796 36.566 1.00 64.00 189 VAL A O 1
ATOM 1331 N N . ALA A 1 190 ? -28.752 -1.448 36.457 1.00 67.00 190 ALA A N 1
ATOM 1332 C CA . ALA A 1 190 ? -27.334 -1.614 36.163 1.00 67.00 190 ALA A CA 1
ATOM 1333 C C . ALA A 1 190 ? -27.139 -1.644 34.644 1.00 67.00 190 ALA A C 1
ATOM 1335 O O . ALA A 1 190 ? -27.702 -2.489 33.943 1.00 67.00 190 ALA A O 1
ATOM 1336 N N . VAL A 1 191 ? -26.317 -0.729 34.131 1.00 63.69 191 VAL A N 1
ATOM 1337 C CA . VAL A 1 191 ? -25.854 -0.766 32.741 1.00 63.69 191 VAL A CA 1
ATOM 1338 C C . VAL A 1 191 ? -24.514 -1.484 32.720 1.00 63.69 191 VAL A C 1
ATOM 1340 O O . VAL A 1 191 ? -23.508 -0.970 33.205 1.00 63.69 191 VAL A O 1
ATOM 1343 N N . ARG A 1 192 ? -24.498 -2.688 32.156 1.00 64.50 192 ARG A N 1
ATOM 1344 C CA . ARG A 1 192 ? -23.286 -3.463 31.925 1.00 64.50 192 ARG A CA 1
ATOM 1345 C C . ARG A 1 192 ? -22.751 -3.148 30.536 1.00 64.50 192 ARG A C 1
ATOM 1347 O O . ARG A 1 192 ? -23.410 -3.425 29.536 1.00 64.50 192 ARG A O 1
ATOM 1354 N N . VAL A 1 193 ? -21.535 -2.622 30.471 1.00 60.97 193 VAL A N 1
ATOM 1355 C CA . VAL A 1 193 ? -20.803 -2.471 29.210 1.00 60.97 193 VAL A CA 1
ATOM 1356 C C . VAL A 1 193 ? -19.843 -3.648 29.095 1.00 60.97 193 VAL A C 1
ATOM 1358 O O . VAL A 1 193 ? -18.971 -3.815 29.944 1.00 60.97 193 VAL A O 1
ATOM 1361 N N . THR A 1 194 ? -20.037 -4.495 28.087 1.00 60.78 194 THR A N 1
ATOM 1362 C CA . THR A 1 194 ? -19.142 -5.633 27.815 1.00 60.78 194 THR A CA 1
ATOM 1363 C C . THR A 1 194 ? -18.364 -5.334 26.533 1.00 60.78 194 THR A C 1
ATOM 1365 O O . THR A 1 194 ? -18.973 -4.875 25.563 1.00 60.78 194 THR A O 1
ATOM 1368 N N . PHE A 1 195 ? -17.047 -5.555 26.549 1.00 62.16 195 PHE A N 1
ATOM 1369 C CA . PHE A 1 195 ? -16.122 -5.305 25.434 1.00 62.16 195 PHE A CA 1
ATOM 1370 C C . PHE A 1 195 ? -15.609 -6.617 24.842 1.00 62.16 195 PHE A C 1
ATOM 1372 O O . PHE A 1 195 ? -15.446 -7.575 25.633 1.00 62.16 195 PHE A O 1
#

Nearest PDB structures (foldseek):
  7ah0-assembly1_A  TM=4.258E-01  e=3.267E+00  synthetic construct
  6ysl-assembly1_C  TM=3.436E-01  e=1.843E+00  Bacillus subtilis subsp. subtilis str. 168
  6gow-assembly1_E  TM=3.455E-01  e=3.267E+00  Bacillus subtilis
  2pfd-assembly1_A  TM=3.100E-01  e=8.780E+00  Rattus norvegicus

Foldseek 3Di:
DPLVVVLVVVVVVVVVVVVPPPDDDDDDDDDPDDDDPDDDDDPPPPPPVLVPQQALVVLLCQLCCLQCVLLVQLVVVCPVDPDCDPSVVSNLCSLLQSLLRLLVSLVVVVLNVVLSVLLVVLVVLLVVLVPDPDDDPVSVSSNVSSVVSSVVSSVCSSVCSSVSSVVSNVVSVVQFDWDWDADPDDGDIDTDTDD

Radius of gyration: 24.81 Å; Cα contacts (8 Å, |Δi|>4): 199; chains: 1; bounding box: 58×33×79 Å

pLDDT: mean 78.23, std 19.01, range [40.16, 97.56]

Sequence (195 aa):
MRCHTLVVAALITFSMFTASNATAGDLRTLELSEAPVIPVVPYDSITPAAARAMSPGRAFLYSFFGTAIPVGVGGATALGNNELSAGSLVAIGGAVVGPSLGHFYAQRYGRAIRGIVIRGVATAIVAGTVTTDTRSDGLAALSAGALLVGITSFVVDIAGAPHSARVHNETVAGRVRLGVAPLAGPPGVAVRVTF

Secondary structure (DSSP, 8-state):
--HHHHHHHHHHHHHHHTTGGGS-------------------TTS------PPPPHHHHHHHHHHHHHHHHHHHHHHHTT-SS--HHHHHHHHHHHHGGGHHHHHTT-HHHHHHHHHHHHHHHHHHHHHHH-S---HHHHHHHHHHHHHHHHHHHHHHHHHHHHHHHHHHHHHHH-EEEEEE-SSSS-EEEEEE-

Solvent-accessible surface area (backbone atoms only — not comparable to full-atom values): 10874 Å² total; per-residue (Å²): 133,74,69,64,61,55,56,54,50,53,55,53,55,55,60,54,62,68,64,69,76,82,77,78,87,80,90,75,79,84,76,86,69,83,82,74,91,74,80,88,71,71,73,87,75,61,70,60,84,64,73,70,75,54,54,31,67,58,14,28,49,40,7,47,50,44,17,53,49,33,32,50,56,8,47,64,58,32,78,82,49,98,58,95,40,73,29,42,54,41,16,49,51,11,63,30,48,11,26,28,40,4,20,49,71,30,69,36,51,72,62,20,54,52,51,31,52,53,25,45,51,19,50,49,49,39,54,53,58,71,74,46,92,73,89,43,77,65,53,55,52,49,30,53,49,27,47,51,51,28,54,51,52,40,54,53,34,32,70,41,8,30,55,38,12,48,54,40,40,52,55,56,55,70,52,50,43,80,44,80,42,80,46,99,62,73,98,50,76,41,77,44,79,46,120

Organism: Eiseniibacteriota bacterium (NCBI:txid2212470)

Mean predicted aligned error: 12.02 Å